Protein AF-A0A842TDF3-F1 (afdb_monomer)

Nearest PDB structures (foldseek):
  5xtc-assembly1_m  TM=2.158E-01  e=1.673E+00  Homo sapiens

Solvent-accessible surface area (backbone atoms only — not comparable to full-atom values): 13557 Å² total; per-residue (Å²): 115,44,59,25,63,80,80,68,46,82,37,64,76,88,54,74,46,38,90,85,78,67,39,59,52,24,87,35,59,67,70,53,28,52,50,52,52,41,48,62,52,30,73,74,44,79,81,44,63,69,54,48,50,55,41,50,54,53,47,38,63,57,46,48,64,54,50,54,53,54,32,59,77,67,74,56,85,74,54,72,67,58,47,54,52,50,44,49,50,51,41,51,60,56,52,44,44,56,72,71,40,94,52,92,58,73,94,82,85,52,64,67,63,53,48,54,57,49,50,50,49,63,67,50,65,57,53,69,75,65,67,61,70,56,70,61,79,81,39,97,55,100,67,53,73,67,62,59,45,54,75,72,68,59,77,77,93,73,87,79,89,76,80,91,75,91,86,83,88,70,86,63,60,61,56,51,55,54,51,50,54,51,50,54,50,47,54,49,36,36,74,75,67,28,70,70,53,28,52,53,51,49,49,52,51,51,48,66,38,57,77,76,50,93,65,67,82,76,76,79,117

pLDDT: mean 77.36, std 21.03, range [28.62, 97.56]

Foldseek 3Di:
DAQFLPPRDDDDPPDQARPPPRQRVRRDHDLQSQLQVLLVVCLVPVPPPVSVVSNLVSQLVVLLVLLVVVCVVVVHDDDPVVSSVLSNVLSVVVVVCCVPPPDRDDDDDTPSVVSNVSSVCSVVVVVVVVPPPPVCVVDVDPADPVNVVVVVPPDDPDDDDDDDDDDDDDPPVVVVVVVVVLVVVLVVCCVPVNDVVSVVSVVVVCVVCVVPDPDPVPPPD

Secondary structure (DSSP, 8-state):
-EE-TTT--EE-TT-SS-TTT--TTTTS-HHHHHHHHHHHHHHH-TT-HHHHHHHHHHHHHHHHHHHHHHHHHHT----HHHHHHHHHHHHHHHHHHHHH-SS-----S-HHHHHHHHHHHHHHHTHHHH----HHHHS-----HHHHHHTTT-----------------TTHHHHHHHHHHHHHHHHHHHHT-HHHHHHHHHHHHHHHHTT-TTGGGS--

Mean predicted aligned error: 17.59 Å

Sequence (221 aa):
MIICTNCGNSVSIDLKVCPTCNEKYFDKPGIERELFNLQDVFVKDRRNKEIFEKFYLKLNEYCRPITVKLLKSRKSYISYEEFDDRIHDITVNFMDKYFNAKKFFKVKGSFYGYLSLFIRGELWIVSKHDDHESLNTLIHTDIELGDMLSKVGYSTIGNLEYDVEEEIIDKGYHENEVLESISEALITVKKKAGFRDYFITLAAVSELFSTKDRKIIYRFN

Radius of gyration: 25.83 Å; Cα contacts (8 Å, |Δi|>4): 128; chains: 1; bounding box: 52×43×80 Å

Structure (mmCIF, N/CA/C/O backbone):
data_AF-A0A842TDF3-F1
#
_entry.id   AF-A0A842TDF3-F1
#
loop_
_atom_site.group_PDB
_atom_site.id
_atom_site.type_symbol
_atom_site.label_atom_id
_atom_site.label_alt_id
_atom_site.label_comp_id
_atom_site.label_asym_id
_atom_site.label_entity_id
_atom_site.label_seq_id
_atom_site.pdbx_PDB_ins_code
_atom_site.Cartn_x
_atom_site.Cartn_y
_atom_site.Cartn_z
_atom_site.occupancy
_atom_site.B_iso_or_equiv
_atom_site.auth_seq_id
_atom_site.auth_comp_id
_atom_site.auth_asym_id
_atom_site.auth_atom_id
_atom_site.pdbx_PDB_model_num
ATOM 1 N N . MET A 1 1 ? 8.703 -9.071 27.444 1.00 88.19 1 MET A N 1
ATOM 2 C CA . MET A 1 1 ? 8.187 -7.683 27.447 1.00 88.19 1 MET A CA 1
ATOM 3 C C . MET A 1 1 ? 8.568 -7.019 26.135 1.00 88.19 1 MET A C 1
ATOM 5 O O . MET A 1 1 ? 9.627 -7.343 25.613 1.00 88.19 1 MET A O 1
ATOM 9 N N . ILE A 1 2 ? 7.721 -6.137 25.608 1.00 93.06 2 ILE A N 1
ATOM 10 C CA . ILE A 1 2 ? 7.963 -5.345 24.389 1.00 93.06 2 ILE A CA 1
ATOM 11 C C . ILE A 1 2 ? 7.899 -3.863 24.769 1.00 93.06 2 ILE A C 1
ATOM 13 O O . ILE A 1 2 ? 7.148 -3.494 25.668 1.00 93.06 2 I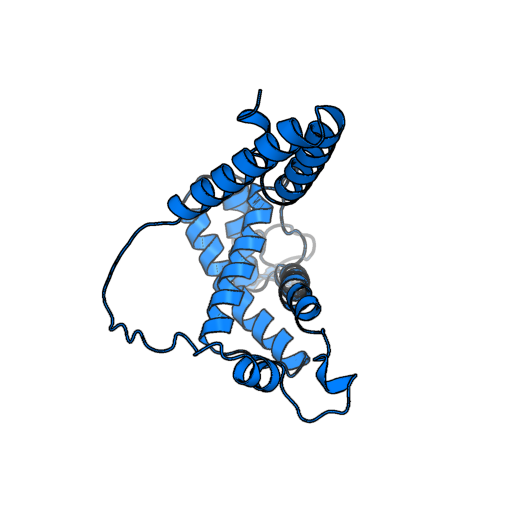LE A O 1
ATOM 17 N N . ILE A 1 3 ? 8.688 -3.014 24.115 1.00 95.06 3 ILE A N 1
ATOM 18 C CA . ILE A 1 3 ? 8.628 -1.561 24.307 1.00 95.06 3 ILE A CA 1
ATOM 19 C C . ILE A 1 3 ? 7.557 -0.994 23.375 1.00 95.06 3 ILE A C 1
ATOM 21 O O . ILE A 1 3 ? 7.599 -1.230 22.169 1.00 95.06 3 ILE A O 1
ATOM 25 N N . CYS A 1 4 ? 6.602 -0.243 23.924 1.00 95.06 4 CYS A N 1
ATOM 26 C CA . CYS A 1 4 ? 5.611 0.480 23.139 1.00 95.06 4 CYS A CA 1
ATOM 27 C C . CYS A 1 4 ? 6.311 1.495 22.234 1.00 95.06 4 CYS A C 1
ATOM 29 O O . CYS A 1 4 ? 6.920 2.449 22.717 1.00 95.06 4 CYS A O 1
ATOM 31 N N . THR A 1 5 ? 6.169 1.347 20.921 1.00 93.44 5 THR A N 1
ATOM 32 C CA . THR A 1 5 ? 6.780 2.267 19.954 1.00 93.44 5 THR A CA 1
ATOM 33 C C . THR A 1 5 ? 6.150 3.658 19.973 1.00 93.44 5 THR A C 1
ATOM 35 O O . THR A 1 5 ? 6.666 4.568 19.327 1.00 93.44 5 THR A O 1
ATOM 38 N N . ASN A 1 6 ? 5.000 3.827 20.638 1.00 93.81 6 ASN A N 1
ATOM 39 C CA . ASN A 1 6 ? 4.287 5.101 20.728 1.00 93.81 6 ASN A CA 1
ATOM 40 C C . ASN A 1 6 ? 4.693 5.899 21.973 1.00 93.81 6 ASN A C 1
ATOM 42 O O . ASN A 1 6 ? 5.044 7.065 21.858 1.00 93.81 6 ASN A O 1
ATOM 46 N N . CYS A 1 7 ? 4.678 5.272 23.155 1.00 95.12 7 CYS A N 1
ATOM 47 C CA . CYS A 1 7 ? 4.938 5.958 24.426 1.00 95.12 7 CYS A CA 1
ATOM 48 C C . CYS A 1 7 ? 6.232 5.529 25.141 1.00 95.12 7 CYS A C 1
ATOM 50 O O . CYS A 1 7 ? 6.512 6.037 26.219 1.00 95.12 7 CYS A O 1
ATOM 52 N N . GLY A 1 8 ? 6.994 4.570 24.605 1.00 94.12 8 GLY A N 1
ATOM 53 C CA . GLY A 1 8 ? 8.280 4.125 25.162 1.00 94.12 8 GLY A CA 1
ATOM 54 C C . GLY A 1 8 ? 8.202 3.227 26.404 1.00 94.12 8 GLY A C 1
ATOM 55 O O . GLY A 1 8 ? 9.231 2.741 26.866 1.00 94.12 8 GLY A O 1
ATOM 56 N N . ASN A 1 9 ? 7.007 2.959 26.937 1.00 95.81 9 ASN A N 1
ATOM 57 C CA . ASN A 1 9 ? 6.846 2.127 28.134 1.00 95.81 9 ASN A CA 1
ATOM 58 C C . ASN A 1 9 ? 6.934 0.631 27.818 1.00 95.81 9 ASN A C 1
ATOM 60 O O . ASN A 1 9 ? 6.558 0.187 26.731 1.00 95.81 9 ASN A O 1
ATOM 64 N N . SER A 1 10 ? 7.385 -0.161 28.792 1.00 95.31 10 SER A N 1
ATOM 65 C CA . SER A 1 10 ? 7.373 -1.620 28.706 1.00 95.31 10 SER A CA 1
ATOM 66 C C . SER A 1 10 ? 5.948 -2.168 28.833 1.00 95.31 10 SER A C 1
ATOM 68 O O . SER A 1 10 ? 5.163 -1.762 29.688 1.00 95.31 10 SER A O 1
ATOM 70 N N . VAL A 1 11 ? 5.606 -3.106 27.955 1.00 93.94 11 VAL A N 1
ATOM 71 C CA . VAL A 1 11 ? 4.283 -3.728 27.857 1.00 93.94 11 VAL A CA 1
ATOM 72 C C . VAL A 1 11 ? 4.443 -5.252 27.858 1.00 93.94 11 VAL A C 1
ATOM 74 O O . VAL A 1 11 ? 5.408 -5.800 27.306 1.00 93.94 11 VAL A O 1
ATOM 77 N N . SER A 1 12 ? 3.511 -5.959 28.506 1.00 92.88 12 SER A N 1
ATOM 78 C CA . SER A 1 12 ? 3.456 -7.426 28.442 1.00 92.88 12 SER A CA 1
ATOM 79 C C . SER A 1 12 ? 3.128 -7.896 27.020 1.00 92.88 12 SER A C 1
ATOM 81 O O . SER A 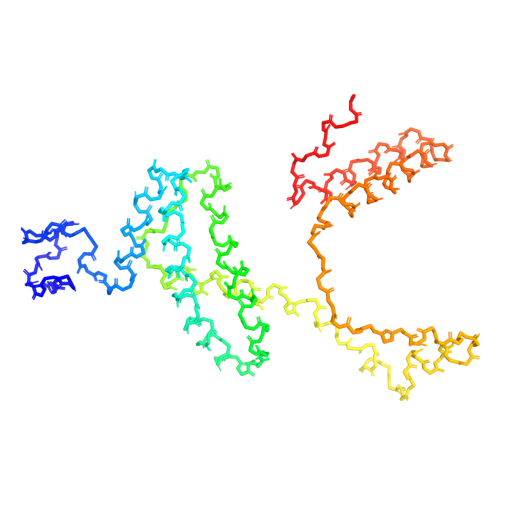1 12 ? 2.344 -7.258 26.323 1.00 92.88 12 SER A O 1
ATOM 83 N N . ILE A 1 13 ? 3.717 -9.019 26.595 1.00 88.38 13 ILE A N 1
ATOM 84 C CA . ILE A 1 13 ? 3.563 -9.565 25.233 1.00 88.38 13 ILE A CA 1
ATOM 85 C C . ILE A 1 13 ? 2.111 -9.991 24.959 1.00 88.38 13 ILE A C 1
ATOM 87 O O . ILE A 1 13 ? 1.653 -9.904 23.825 1.00 88.38 13 ILE A O 1
ATOM 91 N N . ASP A 1 14 ? 1.367 -10.384 25.995 1.00 91.69 14 ASP A N 1
ATOM 92 C CA . ASP A 1 14 ? 0.003 -10.911 25.852 1.00 91.69 14 ASP A CA 1
ATOM 93 C C . ASP A 1 14 ? -1.068 -9.821 25.664 1.00 91.69 14 ASP A C 1
ATOM 95 O O . ASP A 1 14 ? -2.244 -10.116 25.431 1.00 91.69 14 ASP A O 1
ATOM 99 N N . LEU A 1 15 ? -0.689 -8.543 25.774 1.00 89.81 15 LEU A N 1
ATOM 100 C CA . LEU A 1 15 ? -1.624 -7.430 25.655 1.00 89.81 15 LEU A CA 1
ATOM 101 C C . LEU A 1 15 ? -1.858 -7.061 24.189 1.00 89.81 15 LEU A C 1
ATOM 103 O O . LEU A 1 15 ? -0.930 -6.855 23.415 1.00 89.81 15 LEU A O 1
ATOM 107 N N . LYS A 1 16 ? -3.135 -6.910 23.820 1.00 91.81 16 LYS A N 1
ATOM 108 C CA . LYS A 1 16 ? -3.554 -6.478 22.473 1.00 91.81 16 LYS A CA 1
ATOM 109 C C . LYS A 1 16 ? -3.487 -4.964 22.263 1.00 91.81 16 LYS A C 1
ATOM 111 O O . LYS A 1 16 ? -3.628 -4.508 21.135 1.00 91.81 16 LYS A O 1
ATOM 116 N N . VAL A 1 17 ? -3.372 -4.199 23.346 1.00 94.50 17 VAL A N 1
ATOM 117 C CA . VAL A 1 17 ? -3.388 -2.733 23.365 1.00 94.50 17 VAL A CA 1
ATOM 118 C C . VAL A 1 17 ? -2.445 -2.265 24.472 1.00 94.50 17 VAL A C 1
ATOM 120 O O . VAL A 1 17 ? -2.373 -2.896 25.529 1.00 94.50 17 VAL A O 1
ATOM 123 N N . CYS A 1 18 ? -1.718 -1.173 24.245 1.00 94.56 18 CYS A N 1
ATOM 124 C CA . CYS A 1 18 ? -0.842 -0.592 25.256 1.00 94.56 18 CYS A CA 1
ATOM 125 C C . CYS A 1 18 ? -1.670 -0.060 26.441 1.00 94.56 18 CYS A C 1
ATOM 127 O O . CYS A 1 18 ? -2.523 0.801 26.231 1.00 94.56 18 CYS A O 1
ATOM 129 N N . PRO A 1 19 ? -1.398 -0.478 27.690 1.00 95.81 19 PRO A N 1
ATOM 130 C CA . PRO A 1 19 ? -2.179 -0.047 28.849 1.00 95.81 19 PRO A CA 1
ATOM 131 C C . PRO A 1 19 ? -1.960 1.429 29.205 1.00 95.81 19 PRO A C 1
ATOM 133 O O . PRO A 1 19 ? -2.782 2.013 29.899 1.00 95.81 19 PRO A O 1
ATOM 136 N N . THR A 1 20 ? -0.864 2.043 28.743 1.00 95.62 20 THR A N 1
ATOM 137 C CA . THR A 1 20 ? -0.542 3.438 29.075 1.00 95.62 20 THR A CA 1
ATOM 138 C C . THR A 1 20 ? -1.133 4.442 28.092 1.00 95.62 20 THR A C 1
ATOM 140 O O . THR A 1 20 ? -1.677 5.453 28.515 1.00 95.62 20 THR A O 1
ATOM 143 N N . CYS A 1 21 ? -1.011 4.194 26.784 1.00 95.12 21 CYS A N 1
ATOM 144 C CA . CYS A 1 21 ? -1.458 5.137 25.748 1.00 95.12 21 CYS A CA 1
ATOM 145 C C . CYS A 1 21 ? -2.638 4.631 24.910 1.00 95.12 21 CYS A C 1
ATOM 147 O O . CYS A 1 21 ? -3.062 5.314 23.984 1.00 95.12 21 CYS A O 1
ATOM 149 N N . ASN A 1 22 ? -3.154 3.436 25.209 1.00 94.88 22 ASN A N 1
ATOM 150 C CA . ASN A 1 22 ? -4.264 2.799 24.501 1.00 94.88 22 ASN A CA 1
ATOM 151 C C . ASN A 1 22 ? -4.024 2.560 22.991 1.00 94.88 22 ASN A C 1
ATOM 153 O O . ASN A 1 22 ? -4.964 2.339 22.232 1.00 94.88 22 ASN A O 1
ATOM 157 N N . GLU A 1 23 ? -2.764 2.588 22.545 1.00 94.81 23 GLU A N 1
ATOM 158 C CA . GLU A 1 23 ? -2.383 2.295 21.162 1.00 94.81 23 GLU A CA 1
ATOM 159 C C . GLU A 1 23 ? -2.464 0.787 20.889 1.00 94.81 23 GLU A C 1
ATOM 161 O O . GLU A 1 23 ? -1.905 -0.027 21.631 1.00 94.81 23 GLU A O 1
ATOM 166 N N . LYS A 1 24 ? -3.154 0.414 19.812 1.00 95.12 24 LYS A N 1
ATOM 167 C CA . LYS A 1 24 ? -3.421 -0.975 19.429 1.00 95.12 24 LYS A CA 1
ATOM 168 C C . LYS A 1 24 ? -2.237 -1.617 18.714 1.00 95.12 24 LYS A C 1
ATOM 170 O O . LYS A 1 24 ? -1.964 -2.790 18.934 1.00 95.12 24 LYS A O 1
ATOM 175 N N . TYR A 1 25 ? -1.526 -0.860 17.884 1.00 95.69 25 TYR A N 1
ATOM 176 C CA . TYR A 1 25 ? -0.389 -1.352 17.099 1.00 95.69 25 TYR A CA 1
ATOM 177 C C . TYR A 1 25 ? 0.940 -0.917 17.726 1.00 95.69 25 TYR A C 1
ATOM 179 O O . TYR A 1 25 ? 1.865 -0.472 17.046 1.00 95.69 25 TYR A O 1
ATOM 187 N N . PHE A 1 26 ? 1.021 -1.005 19.057 1.00 94.88 26 PHE A N 1
ATOM 188 C CA . PHE A 1 26 ? 2.158 -0.522 19.843 1.00 94.88 26 PHE A CA 1
ATOM 189 C C . PHE A 1 26 ? 3.446 -1.328 19.634 1.00 94.88 26 PHE A C 1
ATOM 191 O O . PHE A 1 26 ? 4.520 -0.852 19.992 1.00 94.88 26 PHE A O 1
ATOM 198 N N . ASP A 1 27 ? 3.337 -2.545 19.102 1.00 92.50 27 ASP A N 1
ATOM 199 C CA . ASP A 1 27 ? 4.449 -3.429 18.750 1.00 92.50 27 ASP A CA 1
ATOM 200 C C . ASP A 1 27 ? 5.030 -3.118 17.360 1.00 92.50 27 ASP A C 1
ATOM 202 O O . ASP A 1 27 ? 6.088 -3.635 17.001 1.00 92.50 27 ASP A O 1
ATOM 206 N N . LYS A 1 28 ? 4.344 -2.293 16.556 1.00 92.12 28 LYS A N 1
ATOM 207 C CA . LYS A 1 28 ? 4.735 -1.974 15.178 1.00 92.12 28 LYS A CA 1
ATOM 208 C C . LYS A 1 28 ? 5.647 -0.750 15.112 1.00 92.12 28 LYS A C 1
ATOM 210 O O . LYS A 1 28 ? 5.472 0.184 15.898 1.00 92.12 28 LYS A O 1
ATOM 215 N N . PRO A 1 29 ? 6.594 -0.700 14.158 1.00 92.00 29 PRO A N 1
ATOM 216 C CA . PRO A 1 29 ? 7.390 0.500 13.912 1.00 92.00 29 PRO A CA 1
ATOM 217 C C . PRO A 1 29 ? 6.495 1.666 13.465 1.00 92.00 29 PRO A C 1
ATOM 219 O O . PRO A 1 29 ? 5.423 1.442 12.905 1.00 92.00 29 PRO A O 1
ATOM 222 N N . GLY A 1 30 ? 6.940 2.907 13.695 1.00 91.56 30 GLY A N 1
ATOM 223 C CA . GLY A 1 30 ? 6.104 4.115 13.588 1.00 91.56 30 GLY A CA 1
ATOM 224 C C . GLY A 1 30 ? 5.251 4.206 12.318 1.00 91.56 30 GLY A C 1
ATOM 225 O O . GLY A 1 30 ? 4.030 4.293 12.406 1.00 91.56 30 GLY A O 1
ATOM 226 N N . ILE A 1 31 ? 5.868 4.082 11.140 1.00 93.06 31 ILE A N 1
ATOM 227 C CA . ILE A 1 31 ? 5.143 4.181 9.865 1.00 93.06 31 ILE A CA 1
ATOM 228 C C . ILE A 1 31 ? 4.152 3.024 9.640 1.00 93.06 31 ILE A C 1
ATOM 230 O O . ILE A 1 31 ? 3.057 3.253 9.136 1.00 93.06 31 ILE A O 1
ATOM 234 N N . GLU A 1 32 ? 4.474 1.793 10.067 1.00 94.25 32 GLU A N 1
ATOM 235 C CA . GLU A 1 32 ? 3.518 0.679 9.986 1.00 94.25 32 GLU A CA 1
ATOM 236 C C . GLU A 1 32 ? 2.349 0.890 10.942 1.00 94.25 32 GLU A C 1
ATOM 238 O O . GLU A 1 32 ? 1.207 0.640 10.568 1.00 94.25 32 GLU A O 1
ATOM 243 N N . ARG A 1 33 ? 2.616 1.367 12.162 1.00 94.94 33 ARG A N 1
ATOM 244 C CA . ARG A 1 33 ? 1.574 1.712 13.134 1.00 94.94 33 ARG A CA 1
ATOM 245 C C . ARG A 1 33 ? 0.601 2.730 12.540 1.00 94.94 33 ARG A C 1
ATOM 247 O O . ARG A 1 33 ? -0.607 2.521 12.604 1.00 94.94 33 ARG A O 1
ATOM 254 N N . GLU A 1 34 ? 1.116 3.791 11.922 1.00 96.38 34 GLU A N 1
ATOM 255 C CA . GLU A 1 34 ? 0.300 4.806 11.243 1.00 96.38 34 GLU A CA 1
ATOM 256 C C . GLU A 1 34 ? -0.544 4.201 10.112 1.00 96.38 34 GLU A C 1
ATOM 258 O O . GLU A 1 34 ? -1.749 4.450 10.051 1.00 96.38 34 GLU A O 1
ATOM 263 N N . LEU A 1 35 ? 0.040 3.334 9.277 1.00 97.44 35 LEU A N 1
ATOM 264 C CA . LEU A 1 35 ? -0.688 2.621 8.221 1.00 97.44 35 LEU A CA 1
ATOM 265 C C . LEU A 1 35 ? -1.786 1.702 8.772 1.00 97.44 35 LEU A C 1
ATOM 267 O O . LEU A 1 35 ? -2.891 1.674 8.231 1.00 97.44 35 LEU A O 1
ATOM 271 N N . PHE A 1 36 ? -1.523 0.964 9.852 1.00 97.44 36 PHE A N 1
ATOM 272 C CA . PHE A 1 36 ? -2.524 0.110 10.493 1.00 97.44 36 PHE A CA 1
ATOM 273 C C . PHE A 1 36 ? -3.675 0.918 11.097 1.00 97.44 36 PHE A C 1
ATOM 275 O O . PHE A 1 36 ? -4.835 0.516 10.961 1.00 97.44 36 PHE A O 1
ATOM 282 N N . ASN A 1 37 ? -3.370 2.059 11.717 1.00 96.44 37 ASN A N 1
ATOM 283 C CA . ASN A 1 37 ? -4.373 2.980 12.242 1.00 96.44 37 ASN A CA 1
ATOM 284 C C . ASN A 1 37 ? -5.235 3.564 11.113 1.00 96.44 37 ASN A C 1
ATOM 286 O O . ASN A 1 37 ? -6.462 3.488 11.186 1.00 96.44 37 ASN A O 1
ATOM 290 N N . LEU A 1 38 ? -4.621 4.054 10.031 1.00 97.12 38 LEU A N 1
ATOM 291 C CA . LEU A 1 38 ? -5.339 4.578 8.863 1.00 97.12 38 LEU A CA 1
ATOM 292 C C . LEU A 1 38 ? -6.204 3.506 8.194 1.00 97.12 38 LEU A C 1
ATOM 294 O O . LEU A 1 38 ? -7.371 3.758 7.908 1.00 97.12 38 LEU A O 1
ATOM 298 N N . GLN A 1 39 ? -5.685 2.289 8.032 1.00 96.50 39 GLN A N 1
ATOM 299 C CA . GLN A 1 39 ? -6.443 1.152 7.514 1.00 96.50 39 GLN A CA 1
ATOM 300 C C . GLN A 1 39 ? -7.676 0.842 8.378 1.00 96.50 39 GLN A C 1
ATOM 302 O O . GLN A 1 39 ? -8.748 0.566 7.841 1.00 96.50 39 GLN A O 1
ATOM 307 N N . ASP A 1 40 ? -7.550 0.866 9.709 1.00 95.75 40 ASP A N 1
ATOM 308 C CA . ASP A 1 40 ? -8.672 0.595 10.618 1.00 95.75 40 ASP A CA 1
ATOM 309 C C . ASP A 1 40 ? -9.788 1.636 10.500 1.00 95.75 40 ASP A C 1
ATOM 311 O O . ASP A 1 40 ? -10.961 1.283 10.640 1.00 95.75 40 ASP A O 1
ATOM 315 N N . VAL A 1 41 ? -9.437 2.897 10.242 1.00 95.69 41 VAL A N 1
ATOM 316 C CA . VAL A 1 41 ? -10.406 3.971 9.993 1.00 95.69 41 VAL A CA 1
ATOM 317 C C . VAL A 1 41 ? -11.004 3.827 8.593 1.00 95.69 41 VAL A C 1
ATOM 319 O O . VAL A 1 41 ? -12.224 3.813 8.443 1.00 95.69 41 VAL A O 1
ATOM 322 N N . PHE A 1 42 ? -10.164 3.623 7.581 1.00 94.62 42 PHE A N 1
ATOM 323 C CA . PHE A 1 42 ? -10.573 3.515 6.182 1.00 94.62 42 PHE A CA 1
ATOM 324 C C . PHE A 1 42 ? -11.498 2.319 5.915 1.00 94.62 42 PHE A C 1
ATOM 326 O O . PHE A 1 42 ? -12.484 2.427 5.193 1.00 94.62 42 PHE A O 1
ATOM 333 N N . VAL A 1 43 ? -11.231 1.162 6.529 1.00 92.81 43 VAL A N 1
ATOM 334 C CA . VAL A 1 43 ? -12.074 -0.034 6.362 1.00 92.81 43 VAL A CA 1
ATOM 335 C C . VAL A 1 43 ? -13.468 0.160 6.971 1.00 92.81 43 VAL A C 1
ATOM 337 O O . VAL A 1 43 ? -14.412 -0.475 6.500 1.00 92.81 43 VAL A O 1
ATOM 340 N N . LYS A 1 44 ? -13.616 1.028 7.983 1.00 92.25 44 LYS A N 1
ATOM 341 C CA . LYS A 1 44 ? -14.922 1.374 8.569 1.00 92.25 44 LYS A CA 1
ATOM 342 C C . LYS A 1 44 ? -15.707 2.337 7.683 1.00 92.25 44 LYS A C 1
ATOM 344 O O . LYS A 1 44 ? -16.911 2.156 7.537 1.00 92.25 44 LYS A O 1
ATOM 349 N N . ASP A 1 45 ? -15.031 3.320 7.094 1.00 90.50 45 ASP A N 1
ATOM 350 C CA . ASP A 1 45 ? -15.638 4.300 6.195 1.00 90.50 45 ASP A CA 1
ATOM 351 C C . ASP A 1 45 ? -14.762 4.549 4.961 1.00 90.50 45 ASP A C 1
ATOM 353 O O . ASP A 1 45 ? -13.883 5.412 4.934 1.00 90.50 45 ASP A O 1
ATOM 357 N N . ARG A 1 46 ? -15.043 3.783 3.903 1.00 87.06 46 ARG A N 1
ATOM 358 C CA . ARG A 1 46 ? -14.312 3.844 2.629 1.00 87.06 46 ARG A CA 1
ATOM 359 C C . ARG A 1 46 ? -14.666 5.064 1.778 1.00 87.06 46 ARG A C 1
ATOM 361 O O . ARG A 1 46 ? -14.021 5.283 0.757 1.00 87.06 46 ARG A O 1
ATOM 368 N N . ARG A 1 47 ? -15.719 5.809 2.133 1.00 88.31 47 ARG A N 1
ATOM 369 C CA . ARG A 1 47 ? -16.175 6.990 1.378 1.00 88.31 47 ARG A CA 1
ATOM 370 C C . ARG A 1 47 ? -15.569 8.283 1.911 1.00 88.31 47 ARG A C 1
ATOM 372 O O . ARG A 1 47 ? -15.699 9.322 1.268 1.00 88.31 47 ARG A O 1
ATOM 379 N N . ASN A 1 48 ? -14.895 8.226 3.057 1.00 92.31 48 ASN A N 1
ATOM 380 C CA . ASN A 1 48 ? -14.219 9.377 3.623 1.00 92.31 48 ASN A CA 1
ATOM 381 C C . ASN A 1 48 ? -12.980 9.749 2.787 1.00 92.31 48 ASN A C 1
ATOM 383 O O . ASN A 1 48 ? -11.938 9.093 2.865 1.00 92.31 48 ASN A O 1
ATOM 387 N N . LYS A 1 49 ? -13.106 10.827 2.003 1.00 93.88 49 LYS A N 1
ATOM 388 C CA . LYS A 1 49 ? -12.054 11.340 1.113 1.00 93.88 49 LYS A CA 1
ATOM 389 C C . LYS A 1 49 ? -10.771 11.704 1.865 1.00 93.88 49 LYS A C 1
ATOM 391 O O . LYS A 1 49 ? -9.689 11.381 1.392 1.00 93.88 49 LYS A O 1
ATOM 396 N N . GLU A 1 50 ? -10.887 12.324 3.036 1.00 96.06 50 GLU A N 1
ATOM 397 C CA . GLU A 1 50 ? -9.727 12.762 3.820 1.00 96.06 50 GLU A CA 1
ATOM 398 C C . GLU A 1 50 ? -8.920 11.565 4.341 1.00 96.06 50 GLU A C 1
ATOM 400 O O . GLU A 1 50 ? -7.691 11.552 4.288 1.00 96.06 50 GLU A O 1
ATOM 405 N N . ILE A 1 51 ? -9.608 10.523 4.815 1.00 95.56 51 ILE A N 1
ATOM 406 C CA . ILE A 1 51 ? -8.953 9.293 5.272 1.00 95.56 51 ILE A CA 1
ATOM 407 C C . ILE A 1 51 ? -8.336 8.536 4.100 1.00 95.56 51 ILE A C 1
ATOM 409 O O . ILE A 1 51 ? -7.222 8.029 4.233 1.00 95.56 51 ILE A O 1
ATOM 413 N N . PHE A 1 52 ? -9.029 8.480 2.961 1.00 94.75 52 PHE A N 1
ATOM 414 C CA . PHE A 1 52 ? -8.485 7.902 1.736 1.00 94.75 52 PHE A CA 1
ATOM 415 C C . PHE A 1 52 ? -7.183 8.597 1.326 1.00 94.75 52 PHE A C 1
ATOM 417 O O . PHE A 1 52 ? -6.179 7.922 1.122 1.00 94.75 52 PHE A O 1
ATOM 424 N N . GLU A 1 53 ? -7.178 9.929 1.266 1.00 96.69 53 GLU A N 1
ATOM 425 C CA . GLU A 1 53 ? -6.015 10.720 0.863 1.00 96.69 53 GLU A CA 1
ATOM 426 C C . GLU A 1 53 ? -4.840 10.529 1.827 1.00 96.69 53 GLU A C 1
ATOM 428 O O . GLU A 1 53 ? -3.732 10.205 1.397 1.00 96.69 53 GLU A O 1
ATOM 433 N N . LYS A 1 54 ? -5.087 10.607 3.143 1.00 97.56 54 LYS A N 1
ATOM 434 C CA . LYS A 1 54 ? -4.057 10.336 4.161 1.00 97.56 54 LYS A CA 1
ATOM 435 C C . LYS A 1 54 ? -3.493 8.924 4.039 1.00 97.56 54 LYS A C 1
ATOM 437 O O . LYS A 1 54 ? -2.283 8.735 4.151 1.00 97.56 54 LYS A O 1
ATOM 442 N N . PHE A 1 55 ? -4.350 7.930 3.816 1.00 97.19 55 PHE A N 1
ATOM 443 C CA . PHE A 1 55 ? -3.914 6.544 3.688 1.00 97.19 55 PHE A CA 1
ATOM 444 C C . PHE A 1 55 ? -3.121 6.310 2.402 1.00 97.19 55 PHE A C 1
ATOM 446 O O . PHE A 1 55 ? -2.059 5.693 2.453 1.00 97.19 55 PHE A O 1
ATOM 453 N N . TYR A 1 56 ? -3.585 6.863 1.282 1.00 97.38 56 TYR A N 1
ATOM 454 C CA . TYR A 1 56 ? -2.908 6.811 -0.009 1.00 97.38 56 TYR A CA 1
ATOM 455 C C . TYR A 1 56 ? -1.511 7.437 0.056 1.00 97.38 56 TYR A C 1
ATOM 457 O O . TYR A 1 56 ? -0.534 6.776 -0.289 1.00 97.38 56 TYR A O 1
ATOM 465 N N . LEU A 1 57 ? -1.398 8.674 0.553 1.00 97.31 57 LEU A N 1
ATOM 466 C CA . LEU A 1 57 ? -0.116 9.377 0.657 1.00 97.31 57 LEU A CA 1
ATOM 467 C C . LEU A 1 57 ? 0.870 8.600 1.530 1.00 97.31 57 LEU A C 1
ATOM 469 O O . LEU A 1 57 ? 2.033 8.434 1.166 1.00 97.31 57 LEU A O 1
ATOM 473 N N . LYS A 1 58 ? 0.388 8.056 2.653 1.00 97.25 58 LYS A N 1
ATOM 474 C CA . LYS A 1 58 ? 1.225 7.277 3.563 1.00 97.25 58 LYS A CA 1
ATOM 475 C C . LYS A 1 58 ? 1.683 5.952 2.963 1.00 97.25 58 LYS A C 1
ATOM 477 O O . LYS A 1 58 ? 2.817 5.534 3.185 1.00 97.25 58 LYS A O 1
ATOM 482 N N . LEU A 1 59 ? 0.815 5.288 2.202 1.00 97.31 59 LEU A N 1
ATOM 483 C CA . LEU A 1 59 ? 1.177 4.086 1.454 1.00 97.31 59 LEU A CA 1
ATOM 484 C C . LEU A 1 59 ? 2.208 4.400 0.373 1.00 97.31 59 LEU A C 1
ATOM 486 O O . LEU A 1 59 ? 3.203 3.688 0.285 1.00 97.31 59 LEU A O 1
ATOM 490 N N . ASN A 1 60 ? 2.009 5.473 -0.394 1.00 96.81 60 ASN A N 1
ATOM 491 C CA . ASN A 1 60 ? 2.931 5.909 -1.441 1.00 96.81 60 ASN A CA 1
ATOM 492 C C . ASN A 1 60 ? 4.335 6.186 -0.870 1.00 96.81 60 ASN A C 1
ATOM 494 O O . ASN A 1 60 ? 5.320 5.602 -1.332 1.00 96.81 60 ASN A O 1
ATOM 498 N N . GLU A 1 61 ? 4.408 6.967 0.217 1.00 96.00 61 GLU A N 1
ATOM 499 C CA . GLU A 1 61 ? 5.640 7.234 0.974 1.00 96.00 61 GLU A CA 1
ATOM 500 C C . GLU A 1 61 ? 6.334 5.928 1.389 1.00 96.00 61 GLU A C 1
ATOM 502 O O . GLU A 1 61 ? 7.550 5.784 1.251 1.00 96.00 61 GLU A O 1
ATOM 507 N N . TYR A 1 62 ? 5.558 4.947 1.857 1.00 96.19 62 TYR A N 1
ATOM 508 C CA . TYR A 1 62 ? 6.086 3.674 2.333 1.00 96.19 62 TYR A CA 1
ATOM 509 C C . TYR A 1 62 ? 6.517 2.724 1.203 1.00 96.19 62 TYR A C 1
ATOM 511 O O . TYR A 1 62 ? 7.489 1.979 1.356 1.00 96.19 62 TYR A O 1
ATOM 519 N N . CYS A 1 63 ? 5.852 2.770 0.047 1.00 96.56 63 CYS A N 1
ATOM 520 C CA . CYS A 1 63 ? 6.187 1.979 -1.138 1.00 96.56 63 CYS A CA 1
ATOM 521 C C . CYS A 1 63 ? 7.533 2.387 -1.754 1.00 96.56 63 CYS A C 1
ATOM 523 O O . CYS A 1 63 ? 8.272 1.513 -2.220 1.00 96.56 63 CYS A O 1
ATOM 525 N N . ARG A 1 64 ? 7.892 3.679 -1.726 1.00 95.38 64 ARG A N 1
ATOM 526 C CA . ARG A 1 64 ? 9.145 4.206 -2.305 1.00 95.38 64 ARG A CA 1
ATOM 527 C C . ARG A 1 64 ? 10.408 3.464 -1.833 1.00 95.38 64 ARG A C 1
ATOM 529 O O . ARG A 1 64 ? 11.077 2.848 -2.668 1.00 95.38 64 ARG A O 1
ATOM 536 N N . PRO A 1 65 ? 10.757 3.435 -0.530 1.00 94.56 65 PRO A N 1
ATOM 537 C CA . PRO A 1 65 ? 11.976 2.770 -0.068 1.00 94.56 65 PRO A CA 1
ATOM 538 C C . PRO A 1 65 ? 11.949 1.248 -0.280 1.00 94.56 65 PRO A C 1
ATOM 540 O O . PRO A 1 65 ? 13.002 0.639 -0.488 1.00 94.56 65 PRO A O 1
ATOM 543 N N . ILE A 1 66 ? 10.766 0.619 -0.262 1.00 95.19 66 ILE A N 1
ATOM 544 C CA . ILE A 1 66 ? 10.617 -0.819 -0.535 1.00 95.19 66 ILE A CA 1
ATOM 545 C C . ILE A 1 66 ? 10.971 -1.111 -1.997 1.00 95.19 66 ILE A C 1
ATOM 547 O O . ILE A 1 66 ? 11.771 -2.007 -2.269 1.00 95.19 66 ILE A O 1
ATOM 551 N N . THR A 1 67 ? 10.437 -0.318 -2.921 1.00 93.62 67 THR A N 1
ATOM 552 C CA . THR A 1 67 ? 10.687 -0.440 -4.363 1.00 93.62 67 THR A CA 1
ATOM 553 C C . THR A 1 67 ? 12.155 -0.200 -4.690 1.00 93.62 67 THR A C 1
ATOM 555 O O . THR A 1 67 ? 12.769 -1.034 -5.351 1.00 93.62 67 THR A O 1
ATOM 558 N N . VAL A 1 68 ? 12.776 0.847 -4.128 1.00 92.75 68 VAL A N 1
ATOM 559 C CA . VAL A 1 68 ? 14.224 1.095 -4.278 1.00 92.75 68 VAL A CA 1
ATOM 560 C C . VAL A 1 68 ? 15.043 -0.109 -3.810 1.00 92.75 68 VAL A C 1
ATOM 562 O O . VAL A 1 68 ? 15.975 -0.536 -4.493 1.00 92.75 68 VAL A O 1
ATOM 565 N N . LYS A 1 69 ? 14.701 -0.694 -2.654 1.00 91.19 69 LYS A N 1
ATOM 566 C CA . LYS A 1 69 ? 15.390 -1.886 -2.135 1.00 91.19 69 LYS A CA 1
ATOM 567 C C . LYS A 1 69 ? 15.248 -3.083 -3.082 1.00 91.19 69 LYS A C 1
ATOM 569 O O . LYS A 1 69 ? 16.212 -3.826 -3.266 1.00 91.19 69 LYS A O 1
ATOM 574 N N . LEU A 1 70 ? 14.075 -3.268 -3.685 1.00 89.12 70 LEU A N 1
ATOM 575 C CA . LEU A 1 70 ? 13.809 -4.356 -4.628 1.00 89.12 70 LEU A CA 1
ATOM 576 C C . LEU A 1 70 ? 14.548 -4.166 -5.960 1.00 89.12 70 LEU A C 1
ATOM 578 O O . LEU A 1 70 ? 15.197 -5.110 -6.413 1.00 89.12 70 LEU A O 1
ATOM 582 N N . LEU A 1 71 ? 14.543 -2.960 -6.531 1.00 88.00 71 LEU A N 1
ATOM 583 C CA . LEU A 1 71 ? 15.290 -2.633 -7.754 1.00 88.00 71 LEU A CA 1
ATOM 584 C C . LEU A 1 71 ? 16.800 -2.822 -7.558 1.00 88.00 71 LEU A C 1
ATOM 586 O O . LEU A 1 71 ? 17.443 -3.525 -8.340 1.00 88.00 71 LEU A O 1
ATOM 590 N N . LYS A 1 72 ? 17.354 -2.318 -6.442 1.00 82.25 72 LYS A N 1
ATOM 591 C CA . LYS A 1 72 ? 18.770 -2.517 -6.078 1.00 82.25 72 LYS A CA 1
ATOM 592 C C . LYS A 1 72 ? 19.139 -3.994 -5.970 1.00 82.25 72 LYS A C 1
ATOM 594 O O . LYS A 1 72 ? 20.196 -4.390 -6.450 1.00 82.25 72 LYS A O 1
ATOM 599 N N . SER A 1 73 ? 18.269 -4.819 -5.382 1.00 80.06 73 SER A N 1
ATOM 600 C CA . SER A 1 73 ? 18.521 -6.263 -5.260 1.00 80.06 73 SER A CA 1
ATOM 601 C C . SER A 1 73 ? 18.603 -6.987 -6.609 1.00 80.06 73 SER A C 1
ATOM 603 O O . SER A 1 73 ? 19.216 -8.048 -6.689 1.00 80.06 73 SER A O 1
ATOM 605 N N . ARG A 1 74 ? 18.029 -6.401 -7.668 1.00 79.88 74 ARG A N 1
ATOM 606 C CA . ARG A 1 74 ? 18.053 -6.931 -9.036 1.00 79.88 74 ARG A CA 1
ATOM 607 C C . ARG A 1 74 ? 19.025 -6.220 -9.974 1.00 79.88 74 ARG A C 1
ATOM 609 O O . ARG A 1 74 ? 19.147 -6.645 -11.115 1.00 79.88 74 ARG A O 1
ATOM 616 N N . LYS A 1 75 ? 19.726 -5.179 -9.509 1.00 81.31 75 LYS A N 1
ATOM 617 C CA . LYS A 1 75 ? 20.559 -4.311 -10.361 1.00 81.31 75 LYS A CA 1
ATOM 618 C C . LYS A 1 75 ? 19.775 -3.727 -11.552 1.00 81.31 75 LYS A C 1
ATOM 620 O O . LYS A 1 75 ? 20.346 -3.510 -12.614 1.00 81.31 75 LYS A O 1
ATOM 625 N N . SER A 1 76 ? 18.474 -3.498 -11.372 1.00 78.62 76 SER A N 1
ATOM 626 C CA . SER A 1 76 ? 17.622 -2.842 -12.367 1.00 78.62 76 SER A CA 1
ATOM 627 C C . SER A 1 76 ? 17.659 -1.333 -12.155 1.00 78.62 76 SER A C 1
ATOM 629 O O . SER A 1 76 ? 17.641 -0.869 -11.010 1.00 78.62 76 SER A O 1
ATOM 631 N N . TYR A 1 77 ? 17.682 -0.585 -13.252 1.00 82.81 77 TYR A N 1
ATOM 632 C CA . TYR A 1 77 ? 17.680 0.874 -13.263 1.00 82.81 77 TYR A CA 1
ATOM 633 C C . TYR A 1 77 ? 16.436 1.339 -14.012 1.00 82.81 77 TYR A C 1
ATOM 635 O O . TYR A 1 77 ? 16.149 0.819 -15.084 1.00 82.81 77 TYR A O 1
ATOM 643 N N . ILE A 1 78 ? 15.709 2.283 -13.426 1.00 83.56 78 ILE A N 1
ATOM 644 C CA . ILE A 1 78 ? 14.578 2.968 -14.057 1.00 83.56 78 ILE A CA 1
ATOM 645 C C . ILE A 1 78 ? 14.799 4.473 -13.911 1.00 83.56 78 ILE A C 1
ATOM 647 O O . ILE A 1 78 ? 15.518 4.888 -12.990 1.00 83.56 78 ILE A O 1
ATOM 651 N N . SER A 1 79 ? 14.246 5.274 -14.825 1.00 84.50 79 SER A N 1
ATOM 652 C CA . SER A 1 79 ? 14.362 6.733 -14.731 1.00 84.50 79 SER A CA 1
ATOM 653 C C . SER A 1 79 ? 13.626 7.255 -13.493 1.00 84.50 79 SER A C 1
ATOM 655 O O . SER A 1 79 ? 12.849 6.535 -12.860 1.00 84.50 79 SER A O 1
ATOM 657 N N . TYR A 1 80 ? 13.895 8.503 -13.109 1.00 82.31 80 TYR A N 1
ATOM 658 C CA . TYR A 1 80 ? 13.213 9.106 -11.967 1.00 82.31 80 TYR A CA 1
ATOM 659 C C . TYR A 1 80 ? 11.713 9.295 -12.247 1.00 82.31 80 TYR A C 1
ATOM 661 O O . TYR A 1 80 ? 10.898 9.000 -11.374 1.00 82.31 80 TYR A O 1
ATOM 669 N N . GLU A 1 81 ? 11.350 9.714 -13.465 1.00 87.06 81 GLU A N 1
ATOM 670 C CA . GLU A 1 81 ? 9.949 9.858 -13.876 1.00 87.06 81 GLU A CA 1
ATOM 671 C C . GLU A 1 81 ? 9.237 8.502 -13.859 1.00 87.06 81 GLU A C 1
ATOM 673 O O . GLU A 1 81 ? 8.208 8.357 -13.201 1.00 87.06 81 GLU A O 1
ATOM 678 N N . GLU A 1 82 ? 9.842 7.474 -14.472 1.00 87.56 82 GLU A N 1
ATOM 679 C CA . GLU A 1 82 ? 9.264 6.129 -14.462 1.00 87.56 82 GLU A CA 1
ATOM 680 C C . GLU A 1 82 ? 9.147 5.593 -13.029 1.00 87.56 82 GLU A C 1
ATOM 682 O O . GLU A 1 82 ? 8.161 4.948 -12.683 1.00 87.56 82 GLU A O 1
ATOM 687 N N . PHE A 1 83 ? 10.121 5.867 -12.156 1.00 88.06 83 PHE A N 1
ATOM 688 C CA . PHE A 1 83 ? 10.041 5.454 -10.757 1.00 88.06 83 PHE A CA 1
ATOM 689 C C . PHE A 1 83 ? 8.807 6.036 -10.062 1.00 88.06 83 PHE A C 1
ATOM 691 O O . PHE A 1 83 ? 8.085 5.292 -9.395 1.00 88.06 83 PHE A O 1
ATOM 698 N N . ASP A 1 84 ? 8.551 7.333 -10.212 1.00 91.62 84 ASP A N 1
ATOM 699 C CA . ASP A 1 84 ? 7.419 7.987 -9.557 1.00 91.62 84 ASP A CA 1
ATOM 700 C C . ASP A 1 84 ? 6.072 7.493 -10.102 1.00 91.62 84 ASP A C 1
ATOM 702 O O . ASP A 1 84 ? 5.182 7.170 -9.303 1.00 91.62 84 ASP A O 1
ATOM 706 N N . ASP A 1 85 ? 5.962 7.305 -11.417 1.00 92.50 85 ASP A N 1
ATOM 707 C CA . ASP A 1 85 ? 4.774 6.731 -12.058 1.00 92.50 85 ASP A CA 1
ATOM 708 C C . ASP A 1 85 ? 4.522 5.294 -11.584 1.00 92.50 85 ASP A C 1
ATOM 710 O O . ASP A 1 85 ? 3.417 4.941 -11.165 1.00 92.50 85 ASP A O 1
ATOM 714 N N . ARG A 1 86 ? 5.570 4.463 -11.516 1.00 90.81 86 ARG A N 1
ATOM 715 C CA . ARG A 1 86 ? 5.458 3.081 -11.018 1.00 90.81 86 ARG A CA 1
ATOM 716 C C . ARG A 1 86 ? 5.002 3.033 -9.568 1.00 90.81 86 ARG A C 1
ATOM 718 O O . ARG A 1 86 ? 4.195 2.179 -9.205 1.00 90.81 86 ARG A O 1
ATOM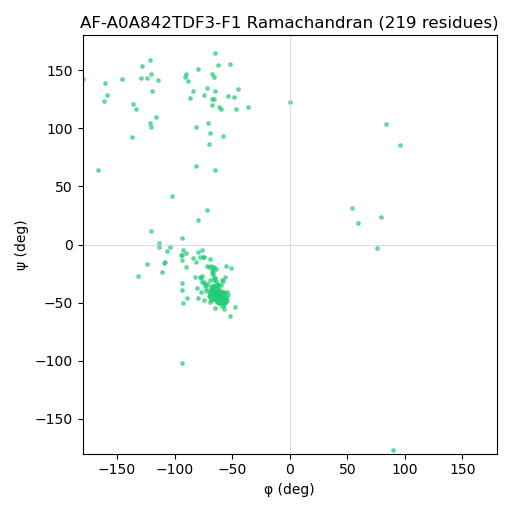 725 N N . ILE A 1 87 ? 5.513 3.918 -8.715 1.00 94.75 87 ILE A N 1
ATOM 726 C CA . ILE A 1 87 ? 5.091 3.994 -7.312 1.00 94.75 87 ILE A CA 1
ATOM 727 C C . ILE A 1 87 ? 3.628 4.427 -7.202 1.00 94.75 87 ILE A C 1
ATOM 729 O O . ILE A 1 87 ? 2.895 3.879 -6.366 1.00 94.75 87 ILE A O 1
ATOM 733 N N . HIS A 1 88 ? 3.204 5.391 -8.022 1.00 95.50 88 HIS A N 1
ATOM 734 C CA . HIS A 1 88 ? 1.809 5.804 -8.115 1.00 95.50 88 HIS A CA 1
ATOM 735 C C . HIS A 1 88 ? 0.921 4.607 -8.478 1.00 95.50 88 HIS A C 1
ATOM 737 O O . HIS A 1 88 ? 0.044 4.246 -7.689 1.00 95.50 88 HIS A O 1
ATOM 743 N N . ASP A 1 89 ? 1.225 3.923 -9.582 1.00 94.62 89 ASP A N 1
ATOM 744 C CA . ASP A 1 89 ? 0.476 2.762 -10.076 1.00 94.62 89 ASP A CA 1
ATOM 745 C C . ASP A 1 89 ? 0.395 1.638 -9.043 1.00 94.62 89 ASP A C 1
ATOM 747 O O . ASP A 1 89 ? -0.686 1.132 -8.742 1.00 94.62 89 ASP A O 1
ATOM 751 N N . ILE A 1 90 ? 1.523 1.288 -8.418 1.00 94.81 90 ILE A N 1
ATOM 752 C CA . ILE A 1 90 ? 1.580 0.301 -7.331 1.00 94.81 90 ILE A CA 1
ATOM 753 C C . ILE A 1 90 ? 0.628 0.693 -6.200 1.00 94.81 90 ILE A C 1
ATOM 755 O O . ILE A 1 90 ? -0.092 -0.152 -5.662 1.00 94.81 90 ILE A O 1
ATOM 759 N N . THR A 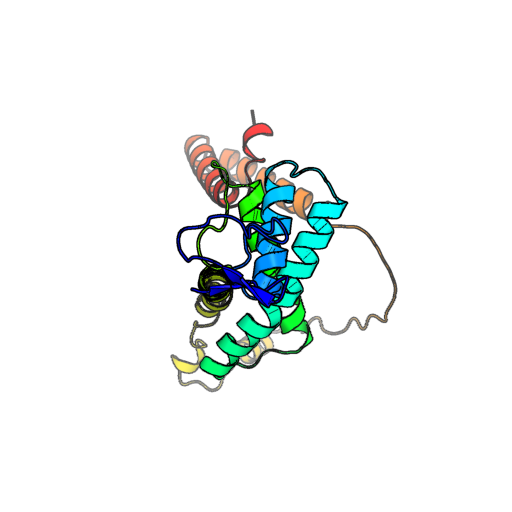1 91 ? 0.637 1.964 -5.801 1.00 96.38 91 THR A N 1
ATOM 760 C CA . THR A 1 91 ? -0.178 2.440 -4.680 1.00 96.38 91 THR A CA 1
ATOM 761 C C . THR A 1 91 ? -1.662 2.412 -5.041 1.00 96.38 91 THR A C 1
ATOM 763 O O . THR A 1 91 ? -2.474 1.953 -4.234 1.00 96.38 91 THR A O 1
ATOM 766 N N . VAL A 1 92 ? -2.019 2.831 -6.258 1.00 95.69 92 VAL A N 1
ATOM 767 C CA . VAL A 1 92 ? -3.388 2.761 -6.787 1.00 95.69 92 VAL A CA 1
ATOM 768 C C . VAL A 1 92 ? -3.863 1.310 -6.862 1.00 95.69 92 VAL A C 1
ATOM 770 O O . VAL A 1 92 ? -4.903 0.987 -6.288 1.00 95.69 92 VAL A O 1
ATOM 773 N N . ASN A 1 93 ? -3.075 0.411 -7.456 1.00 93.81 93 ASN A N 1
ATOM 774 C CA . ASN A 1 93 ? -3.403 -1.014 -7.583 1.00 93.81 93 ASN A CA 1
ATOM 775 C C . ASN A 1 93 ? -3.534 -1.698 -6.215 1.00 93.81 93 ASN A C 1
ATOM 777 O O . ASN A 1 93 ? -4.361 -2.598 -6.027 1.00 93.81 93 ASN A O 1
ATOM 781 N N . PHE A 1 94 ? -2.740 -1.274 -5.230 1.00 94.69 94 PHE A N 1
ATOM 782 C CA . PHE A 1 94 ? -2.869 -1.746 -3.856 1.00 94.69 94 PHE A CA 1
ATOM 783 C C . PHE A 1 94 ? -4.157 -1.235 -3.196 1.00 94.69 94 PHE A C 1
ATOM 785 O O . PHE A 1 94 ? -4.878 -2.010 -2.563 1.00 94.69 94 PHE A O 1
ATOM 792 N N . MET A 1 95 ? -4.476 0.052 -3.361 1.00 94.00 95 MET A N 1
ATOM 793 C CA . MET A 1 95 ? -5.708 0.654 -2.843 1.00 94.00 95 MET A CA 1
ATOM 794 C C . MET A 1 95 ? -6.958 0.043 -3.473 1.00 94.00 95 MET A C 1
ATOM 796 O O . MET A 1 95 ? -7.948 -0.190 -2.776 1.00 94.00 95 MET A O 1
ATOM 800 N N . ASP A 1 96 ? -6.890 -0.315 -4.751 1.00 92.12 96 ASP A N 1
ATOM 801 C CA . ASP A 1 96 ? -7.967 -0.985 -5.469 1.00 92.12 96 ASP A CA 1
ATOM 802 C C . ASP A 1 96 ? -8.379 -2.312 -4.806 1.00 92.12 96 ASP A C 1
ATOM 804 O O . ASP A 1 96 ? -9.564 -2.650 -4.741 1.00 92.12 96 ASP A O 1
ATOM 808 N N . LYS A 1 97 ? -7.439 -3.022 -4.157 1.00 90.56 97 LYS A N 1
ATOM 809 C CA . LYS A 1 97 ? -7.763 -4.223 -3.363 1.00 90.56 97 LYS A CA 1
ATOM 810 C C . LYS A 1 97 ? -8.745 -3.936 -2.230 1.00 90.56 97 LYS A C 1
ATOM 812 O O . LYS A 1 97 ? -9.527 -4.818 -1.880 1.00 90.56 97 LYS A O 1
ATOM 817 N N . TYR A 1 98 ? -8.747 -2.737 -1.652 1.00 89.25 98 TYR A N 1
ATOM 818 C CA . TYR A 1 98 ? -9.732 -2.387 -0.630 1.00 89.25 98 TYR A CA 1
ATOM 819 C C . TYR A 1 98 ? -11.122 -2.157 -1.214 1.00 89.25 98 TYR A C 1
ATOM 821 O O . TYR A 1 98 ? -12.102 -2.507 -0.554 1.00 89.25 98 TYR A O 1
ATOM 829 N N . PHE A 1 99 ? -11.226 -1.610 -2.425 1.00 86.44 99 PHE A N 1
ATOM 830 C CA . PHE A 1 99 ? -12.509 -1.336 -3.072 1.00 86.44 99 PHE A CA 1
ATOM 831 C C . PHE A 1 99 ? -13.115 -2.589 -3.707 1.00 86.44 99 PHE A C 1
ATOM 833 O O . PHE A 1 99 ? -14.280 -2.897 -3.455 1.00 86.44 99 PHE A O 1
ATOM 840 N N . ASN A 1 100 ? -12.308 -3.353 -4.443 1.00 82.50 100 ASN A N 1
ATOM 841 C CA . ASN A 1 100 ? -12.764 -4.465 -5.277 1.00 82.50 100 ASN A CA 1
ATOM 842 C C . ASN A 1 100 ? -12.796 -5.826 -4.572 1.00 82.50 100 ASN A C 1
ATOM 844 O O . ASN A 1 100 ? -13.303 -6.810 -5.122 1.00 82.50 100 ASN A O 1
ATOM 848 N N . ALA A 1 101 ? -12.280 -5.935 -3.347 1.00 73.25 101 ALA A N 1
ATOM 849 C CA . ALA A 1 101 ? -12.342 -7.203 -2.639 1.00 73.25 101 ALA A CA 1
ATOM 850 C C . ALA A 1 101 ? -13.790 -7.569 -2.266 1.00 73.25 101 ALA A C 1
ATOM 852 O O . ALA A 1 101 ? -14.447 -6.901 -1.468 1.00 73.25 101 ALA A O 1
ATOM 853 N N . LYS A 1 102 ? -14.247 -8.726 -2.775 1.00 61.03 102 LYS A N 1
ATOM 854 C CA . LYS A 1 102 ? -15.524 -9.378 -2.403 1.00 61.03 102 LYS A CA 1
ATOM 855 C C . LYS A 1 102 ? -15.659 -9.637 -0.892 1.00 61.03 102 LYS A C 1
ATOM 857 O O . LYS A 1 102 ? -16.754 -9.896 -0.405 1.00 61.03 102 LYS A O 1
ATOM 862 N N . LYS A 1 103 ? -14.541 -9.621 -0.159 1.00 66.75 103 LYS A N 1
ATOM 863 C CA . LYS A 1 103 ? -14.449 -9.700 1.306 1.00 66.75 103 LYS A CA 1
ATOM 864 C C . LYS A 1 103 ? -13.732 -8.453 1.819 1.00 66.75 103 LYS A C 1
ATOM 866 O O . LYS A 1 103 ? -12.965 -7.851 1.080 1.00 66.75 103 LYS A O 1
ATOM 871 N N . PHE A 1 104 ? -13.919 -8.101 3.090 1.00 79.31 104 PHE A N 1
ATOM 872 C CA . PHE A 1 104 ? -13.177 -7.013 3.734 1.00 79.31 104 PHE A CA 1
ATOM 873 C C . PHE A 1 104 ? -11.661 -7.277 3.676 1.00 79.31 104 PHE A C 1
ATOM 875 O O . PHE A 1 104 ? -11.113 -7.988 4.521 1.00 79.31 104 PHE A O 1
ATOM 882 N N . PHE A 1 105 ? -10.993 -6.740 2.651 1.00 89.88 105 PHE A N 1
ATOM 883 C CA . PHE A 1 105 ? -9.542 -6.773 2.546 1.00 89.88 105 PHE A CA 1
ATOM 884 C C . PHE A 1 105 ? -8.940 -5.950 3.680 1.00 89.88 105 PHE A C 1
ATOM 886 O O . PHE A 1 105 ? -9.394 -4.843 3.978 1.00 89.88 105 PHE A O 1
ATOM 893 N N . LYS A 1 106 ? -7.953 -6.545 4.345 1.00 93.00 106 LYS A N 1
ATOM 894 C CA . LYS A 1 106 ? -7.227 -5.944 5.452 1.00 93.00 106 LYS A CA 1
ATOM 895 C C . LYS A 1 106 ? -5.881 -6.642 5.606 1.00 93.00 106 LYS A C 1
ATOM 897 O O . LYS A 1 106 ? -5.835 -7.868 5.745 1.00 93.00 106 LYS A O 1
ATOM 902 N N . VAL A 1 107 ? -4.804 -5.873 5.656 1.00 93.62 107 VAL A N 1
ATOM 903 C CA .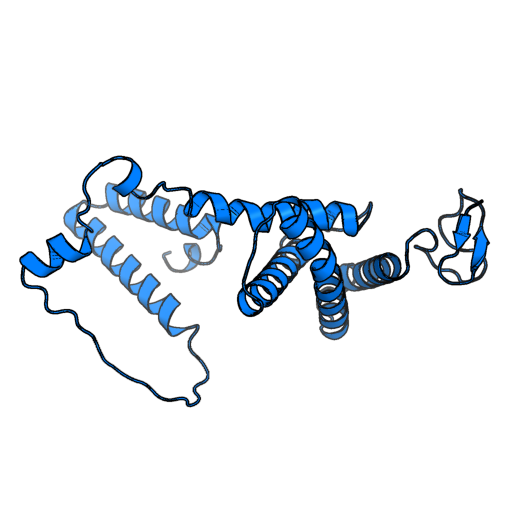 VAL A 1 107 ? -3.482 -6.354 6.059 1.00 93.62 107 VAL A CA 1
ATOM 904 C C . VAL A 1 107 ? -3.528 -6.708 7.548 1.00 93.62 107 VAL A C 1
ATOM 906 O O . VAL A 1 107 ? -3.940 -5.899 8.381 1.00 93.62 107 VAL A O 1
ATOM 909 N N . LYS A 1 108 ? -3.143 -7.946 7.886 1.00 90.75 108 LYS A N 1
ATOM 910 C CA . LYS A 1 108 ? -3.130 -8.469 9.269 1.00 90.75 108 LYS A CA 1
ATOM 911 C C . LYS A 1 108 ? -1.727 -8.705 9.839 1.00 90.75 108 LYS A C 1
ATOM 913 O O . LYS A 1 108 ? -1.588 -8.772 11.052 1.00 90.75 108 LYS A O 1
ATOM 918 N N . GLY A 1 109 ? -0.731 -8.898 8.973 1.00 90.69 109 GLY A N 1
ATOM 919 C CA . GLY A 1 109 ? 0.644 -9.233 9.355 1.00 90.69 109 GLY A CA 1
ATOM 920 C C . GLY A 1 109 ? 1.514 -7.988 9.477 1.00 90.69 109 GLY A C 1
ATOM 921 O O . GLY A 1 109 ? 1.434 -7.269 10.467 1.00 90.69 109 GLY A O 1
ATOM 922 N N . SER A 1 110 ? 2.329 -7.736 8.454 1.00 94.19 110 SER A N 1
ATOM 923 C CA . SER A 1 110 ? 3.108 -6.507 8.291 1.00 94.19 110 SER A CA 1
ATOM 924 C C . SER A 1 110 ? 2.780 -5.859 6.951 1.00 94.19 110 SER A C 1
ATOM 926 O O . SER A 1 110 ? 2.560 -6.557 5.951 1.00 94.19 110 SER A O 1
ATOM 928 N N . PHE A 1 111 ? 2.752 -4.528 6.924 1.00 95.69 111 PHE A N 1
ATOM 929 C CA . PHE A 1 111 ? 2.622 -3.793 5.668 1.00 95.69 111 PHE A CA 1
ATOM 930 C C . PHE A 1 111 ? 3.854 -4.025 4.804 1.00 95.69 111 PHE A C 1
ATOM 932 O O . PHE A 1 111 ? 3.703 -4.297 3.618 1.00 95.69 111 PHE A O 1
ATOM 939 N N . TYR A 1 112 ? 5.051 -4.035 5.397 1.00 94.81 112 TYR A N 1
ATOM 940 C CA . TYR A 1 112 ? 6.292 -4.313 4.681 1.00 94.81 112 TYR A CA 1
ATOM 941 C C . TYR A 1 112 ? 6.247 -5.653 3.951 1.00 94.81 112 TYR A C 1
ATOM 943 O O . TYR A 1 112 ? 6.576 -5.725 2.769 1.00 94.81 112 TYR A O 1
ATOM 951 N N . GLY A 1 113 ? 5.843 -6.721 4.647 1.00 92.94 113 GLY A N 1
ATOM 952 C CA . GLY A 1 113 ? 5.823 -8.068 4.083 1.00 92.94 113 GLY A CA 1
ATOM 953 C C . GLY A 1 113 ? 4.825 -8.182 2.938 1.00 92.94 113 GLY A C 1
ATOM 954 O O . GLY A 1 113 ? 5.159 -8.709 1.877 1.00 92.94 113 GLY A O 1
ATOM 955 N N . TYR A 1 114 ? 3.625 -7.631 3.126 1.00 94.88 114 TYR A N 1
ATOM 956 C CA . TYR A 1 114 ? 2.588 -7.674 2.103 1.00 94.88 114 TYR A CA 1
ATOM 957 C C . TYR A 1 114 ? 2.937 -6.793 0.895 1.00 94.88 114 TYR A C 1
ATOM 959 O O . TYR A 1 114 ? 2.908 -7.274 -0.235 1.00 94.88 114 TYR A O 1
ATOM 967 N N . LEU A 1 115 ? 3.326 -5.533 1.120 1.00 95.38 115 LEU A N 1
ATOM 968 C CA . LEU A 1 115 ? 3.706 -4.606 0.051 1.00 95.38 115 LEU A CA 1
ATOM 969 C C . LEU A 1 115 ? 4.946 -5.083 -0.695 1.00 95.38 115 LEU A C 1
ATOM 971 O O . LEU A 1 115 ? 4.982 -4.980 -1.910 1.00 95.38 115 LEU A O 1
ATOM 975 N N . SER A 1 116 ? 5.931 -5.679 -0.017 1.00 93.94 116 SER A N 1
ATOM 976 C CA . SER A 1 116 ? 7.094 -6.252 -0.702 1.00 93.94 116 SER A CA 1
ATOM 977 C C . SER A 1 116 ? 6.688 -7.343 -1.690 1.00 93.94 116 SER A C 1
ATOM 979 O O . SER A 1 116 ? 7.217 -7.379 -2.792 1.00 93.94 116 SER A O 1
ATOM 981 N N . LEU A 1 117 ? 5.759 -8.233 -1.326 1.00 92.38 117 LEU A N 1
ATOM 982 C CA . LEU A 1 117 ? 5.249 -9.256 -2.248 1.00 92.38 117 LEU A CA 1
ATOM 983 C C . LEU A 1 117 ? 4.411 -8.645 -3.374 1.00 92.38 117 LEU A C 1
ATOM 985 O O . LEU A 1 117 ? 4.522 -9.080 -4.517 1.00 92.38 117 LEU A O 1
ATOM 989 N N . PHE A 1 118 ? 3.610 -7.632 -3.053 1.00 93.00 118 PHE A N 1
ATOM 990 C CA . PHE A 1 118 ? 2.767 -6.932 -4.013 1.00 93.00 118 PHE A CA 1
ATOM 991 C C . PHE A 1 118 ? 3.594 -6.178 -5.063 1.00 93.00 118 PHE A C 1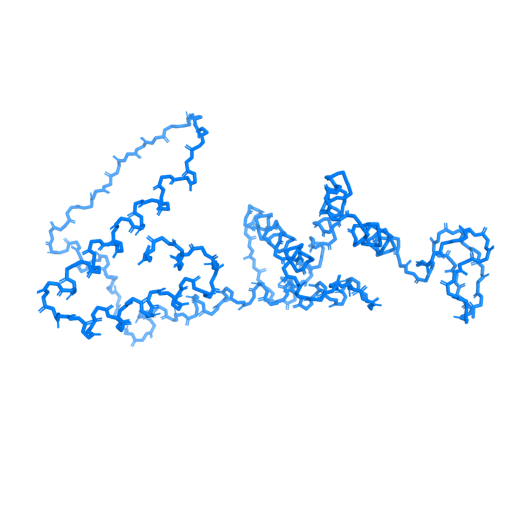
ATOM 993 O O . PHE A 1 118 ? 3.473 -6.457 -6.249 1.00 93.00 118 PHE A O 1
ATOM 1000 N N . ILE A 1 119 ? 4.513 -5.313 -4.622 1.00 94.44 119 ILE A N 1
ATOM 1001 C CA . ILE A 1 119 ? 5.437 -4.540 -5.467 1.00 94.44 119 ILE A CA 1
ATOM 1002 C C . ILE A 1 119 ? 6.254 -5.469 -6.360 1.00 94.44 119 ILE A C 1
ATOM 1004 O O . ILE A 1 119 ? 6.446 -5.197 -7.536 1.00 94.44 119 ILE A O 1
ATOM 1008 N N . ARG A 1 120 ? 6.723 -6.595 -5.816 1.00 91.00 120 ARG A N 1
ATOM 1009 C CA . ARG A 1 120 ? 7.400 -7.627 -6.604 1.00 91.00 120 ARG A CA 1
ATOM 1010 C C . ARG A 1 120 ? 6.528 -8.137 -7.751 1.00 91.00 120 ARG A C 1
ATOM 1012 O O . ARG A 1 120 ? 7.025 -8.260 -8.859 1.00 91.00 120 ARG A O 1
ATOM 1019 N N . GLY A 1 121 ? 5.253 -8.422 -7.493 1.00 88.94 121 GLY A N 1
ATOM 1020 C CA . GLY A 1 121 ? 4.305 -8.809 -8.539 1.00 88.94 121 GLY A CA 1
ATOM 1021 C C . GLY A 1 121 ? 4.201 -7.745 -9.630 1.00 88.94 121 GLY A C 1
ATOM 1022 O O . GLY A 1 121 ? 4.431 -8.052 -10.794 1.00 88.94 121 GLY A O 1
ATOM 1023 N N . GLU A 1 122 ? 3.950 -6.495 -9.245 1.00 89.31 122 GLU A N 1
ATOM 1024 C CA . GLU A 1 122 ? 3.781 -5.379 -10.186 1.00 89.31 122 GLU A CA 1
ATOM 1025 C C . GLU A 1 122 ? 5.041 -5.122 -11.029 1.00 89.31 122 GLU A C 1
ATOM 1027 O O . GLU A 1 122 ? 4.960 -5.035 -12.250 1.00 89.31 122 GLU A O 1
ATOM 1032 N N . LEU A 1 123 ? 6.226 -5.097 -10.408 1.00 86.56 123 LEU A N 1
ATOM 1033 C CA . LEU A 1 123 ? 7.490 -4.867 -11.119 1.00 86.56 123 LEU A CA 1
ATOM 1034 C C . LEU A 1 123 ? 7.860 -5.999 -12.091 1.00 86.56 123 LEU A C 1
ATOM 1036 O O . LEU A 1 123 ? 8.664 -5.786 -12.994 1.00 86.56 123 LEU A O 1
ATOM 1040 N N . TRP A 1 124 ? 7.356 -7.218 -11.888 1.00 77.69 124 TRP A N 1
ATOM 1041 C CA . TRP A 1 124 ? 7.789 -8.401 -12.651 1.00 77.69 124 TRP A CA 1
ATOM 1042 C C . TRP A 1 124 ? 6.746 -8.924 -13.630 1.00 77.69 124 TRP A C 1
ATOM 1044 O O . TRP A 1 124 ? 7.090 -9.696 -14.520 1.00 77.69 124 TRP A O 1
ATOM 1054 N N . ILE A 1 125 ? 5.485 -8.512 -13.499 1.00 67.62 125 ILE A N 1
ATOM 1055 C CA . ILE A 1 125 ? 4.477 -8.753 -14.538 1.00 67.62 125 ILE A CA 1
ATOM 1056 C C . ILE A 1 125 ? 4.866 -8.010 -15.826 1.00 67.62 125 ILE A C 1
ATOM 1058 O O . ILE A 1 125 ? 4.639 -8.529 -16.914 1.00 67.62 125 ILE A O 1
ATOM 1062 N N . VAL A 1 126 ? 5.532 -6.857 -15.707 1.00 53.44 126 VAL A N 1
ATOM 1063 C CA . VAL A 1 126 ? 5.966 -6.045 -16.853 1.00 53.44 126 VAL A CA 1
ATOM 1064 C C . VAL A 1 126 ? 7.160 -6.664 -17.592 1.00 53.44 126 VAL A C 1
ATOM 1066 O O . VAL A 1 126 ? 7.191 -6.621 -18.815 1.00 53.44 126 VAL A O 1
ATOM 1069 N N . SER A 1 127 ? 8.090 -7.341 -16.901 1.00 50.84 127 SER A N 1
ATOM 1070 C CA . SER A 1 127 ? 9.298 -7.870 -17.565 1.00 50.84 127 SER A CA 1
ATOM 1071 C C . SER A 1 127 ? 9.013 -8.981 -18.583 1.00 50.84 127 SER A C 1
ATOM 1073 O O . SER A 1 127 ? 9.829 -9.232 -19.455 1.00 50.84 127 SER A O 1
ATOM 1075 N N . LYS A 1 128 ? 7.853 -9.646 -18.508 1.00 45.97 128 LYS A N 1
ATOM 1076 C CA . LYS A 1 128 ? 7.494 -10.721 -19.448 1.00 45.97 128 LYS A CA 1
ATOM 1077 C C . LYS A 1 128 ? 7.013 -10.237 -20.817 1.00 45.97 128 LYS A C 1
ATOM 1079 O O . LYS A 1 128 ? 6.879 -11.072 -21.704 1.00 45.97 128 LYS A O 1
ATOM 1084 N N . HIS A 1 129 ? 6.741 -8.944 -20.988 1.00 42.47 129 HIS A N 1
ATOM 1085 C CA . HIS A 1 129 ? 6.411 -8.385 -22.302 1.00 42.47 129 HIS A CA 1
ATOM 1086 C C . HIS A 1 129 ? 7.626 -7.819 -23.048 1.00 42.47 129 HIS A C 1
ATOM 1088 O O . HIS A 1 129 ? 7.536 -7.666 -24.262 1.00 42.47 129 HIS A O 1
ATOM 1094 N N . ASP A 1 130 ? 8.760 -7.635 -22.364 1.00 40.78 130 ASP A N 1
ATOM 1095 C CA . ASP A 1 130 ? 10.016 -7.167 -22.969 1.00 40.78 130 ASP A CA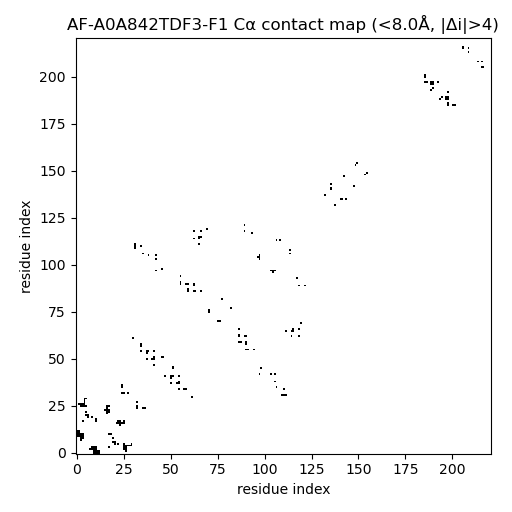 1
ATOM 1096 C C . ASP A 1 130 ? 11.080 -8.273 -23.119 1.00 40.78 130 ASP A C 1
ATOM 1098 O O . ASP A 1 130 ? 12.094 -8.062 -23.774 1.00 40.78 130 ASP A O 1
ATOM 1102 N N . ASP A 1 131 ? 10.834 -9.484 -22.602 1.00 38.94 131 ASP A N 1
ATOM 1103 C CA . ASP A 1 131 ? 11.666 -10.678 -22.854 1.00 38.94 131 ASP A CA 1
ATOM 1104 C C . ASP A 1 131 ? 11.367 -11.335 -24.223 1.00 38.94 131 ASP A C 1
ATOM 1106 O O . ASP A 1 131 ? 11.676 -12.508 -24.455 1.00 38.94 131 ASP A O 1
ATOM 1110 N N . HIS A 1 132 ? 10.776 -10.600 -25.168 1.00 42.81 132 HIS A N 1
ATOM 1111 C CA . HIS A 1 132 ? 11.041 -10.921 -26.561 1.00 42.81 132 HIS A CA 1
ATOM 1112 C C . HIS A 1 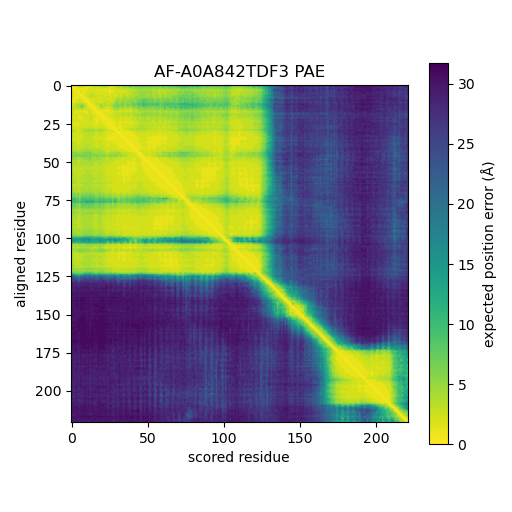132 ? 12.495 -10.526 -26.799 1.00 42.81 132 HIS A C 1
ATOM 1114 O O . HIS A 1 132 ? 12.788 -9.360 -27.060 1.00 42.81 132 HIS A O 1
ATOM 1120 N N . GLU A 1 133 ? 13.405 -11.504 -26.698 1.00 43.53 133 GLU A N 1
ATOM 1121 C CA . GLU A 1 133 ? 14.661 -11.443 -27.443 1.00 43.53 133 GLU A CA 1
ATOM 1122 C C . GLU A 1 133 ? 14.330 -10.801 -28.786 1.00 43.53 133 GLU A C 1
ATOM 1124 O O . GLU A 1 133 ? 13.469 -11.305 -29.519 1.00 43.53 133 GLU A O 1
ATOM 1129 N N . SER A 1 134 ? 14.937 -9.644 -29.062 1.00 45.09 134 SER A N 1
ATOM 1130 C CA . SER A 1 134 ? 14.800 -9.005 -30.362 1.00 45.09 134 SER A CA 1
ATOM 1131 C C . SER A 1 134 ? 14.969 -10.098 -31.412 1.00 45.09 134 SER A C 1
ATOM 1133 O O . SER A 1 134 ? 15.891 -10.914 -31.300 1.00 45.09 134 SER A O 1
ATOM 1135 N N . LEU A 1 135 ? 14.089 -10.142 -32.416 1.00 46.44 135 LEU A N 1
ATOM 1136 C CA . LEU A 1 135 ? 14.200 -11.097 -33.524 1.00 46.44 135 LEU A CA 1
ATOM 1137 C C . LEU A 1 135 ? 15.608 -11.074 -34.161 1.00 46.44 135 LEU A C 1
ATOM 1139 O O . LEU A 1 135 ? 16.027 -12.063 -34.758 1.00 46.44 135 LEU A O 1
ATOM 1143 N N . ASN A 1 136 ? 16.362 -9.988 -33.955 1.00 43.19 136 ASN A N 1
ATOM 1144 C CA . ASN A 1 136 ? 17.756 -9.806 -34.362 1.00 43.19 136 ASN A CA 1
ATOM 1145 C C . ASN A 1 136 ? 18.755 -10.716 -33.623 1.00 43.19 136 ASN A C 1
ATOM 1147 O O . ASN A 1 136 ? 19.845 -10.963 -34.123 1.00 43.19 136 ASN A O 1
ATOM 1151 N N . THR A 1 137 ? 18.417 -11.237 -32.443 1.00 49.03 137 THR A N 1
ATOM 1152 C CA . THR A 1 137 ? 19.269 -12.209 -31.732 1.00 49.03 137 THR A CA 1
ATOM 1153 C C . THR A 1 137 ? 19.133 -13.612 -32.328 1.00 49.03 137 THR A C 1
ATOM 1155 O O . THR A 1 137 ? 20.078 -14.395 -32.288 1.00 49.03 137 THR A O 1
ATOM 1158 N N . LEU A 1 138 ? 17.971 -13.918 -32.919 1.00 44.41 138 LEU A N 1
ATOM 1159 C CA . LEU A 1 138 ? 17.666 -15.207 -33.548 1.00 44.41 138 LEU A CA 1
ATOM 1160 C C . LEU A 1 138 ? 18.031 -15.260 -35.038 1.00 44.41 138 LEU A C 1
ATOM 1162 O O . LEU A 1 138 ? 18.188 -16.348 -35.593 1.00 44.41 138 LEU A O 1
ATOM 1166 N N . ILE A 1 139 ? 18.183 -14.105 -35.686 1.00 52.88 139 ILE A N 1
ATOM 1167 C CA . ILE A 1 139 ? 18.596 -13.998 -37.083 1.00 52.88 139 ILE A CA 1
ATOM 1168 C C . ILE A 1 139 ? 19.872 -13.157 -37.112 1.00 52.88 139 ILE A C 1
ATOM 1170 O O . ILE A 1 139 ? 19.816 -11.946 -36.944 1.00 52.88 139 ILE A O 1
ATOM 1174 N N . HIS A 1 140 ? 21.024 -13.806 -37.310 1.00 52.44 140 HIS A N 1
ATOM 1175 C CA . HIS A 1 140 ? 22.339 -13.172 -37.486 1.00 52.44 140 HIS A CA 1
ATOM 1176 C C . HIS A 1 140 ? 22.409 -12.331 -38.774 1.00 52.44 140 HIS A C 1
ATOM 1178 O O . HIS A 1 140 ? 23.147 -12.653 -39.706 1.00 52.44 140 HIS A O 1
ATOM 1184 N N . THR A 1 141 ? 21.616 -11.273 -38.866 1.00 52.75 141 THR A N 1
ATOM 1185 C CA . THR A 1 141 ? 21.638 -10.335 -39.984 1.00 52.75 141 THR A CA 1
ATOM 1186 C C . THR A 1 141 ? 21.561 -8.918 -39.452 1.00 52.75 141 THR A C 1
ATOM 1188 O O . THR A 1 141 ? 20.578 -8.550 -38.815 1.00 52.75 141 THR A O 1
ATOM 1191 N N . ASP A 1 142 ? 22.580 -8.123 -39.776 1.00 51.94 142 ASP A N 1
ATOM 1192 C CA . ASP A 1 142 ? 22.752 -6.715 -39.389 1.00 51.94 142 ASP A CA 1
ATOM 1193 C C . ASP A 1 142 ? 21.793 -5.751 -40.121 1.00 51.94 142 ASP A C 1
ATOM 1195 O O . ASP A 1 142 ? 22.146 -4.610 -40.402 1.00 51.94 142 ASP A O 1
ATOM 1199 N N . ILE A 1 143 ? 20.600 -6.207 -40.511 1.00 54.53 143 ILE A N 1
ATOM 1200 C CA . ILE A 1 143 ? 19.643 -5.401 -41.275 1.00 54.53 143 ILE A CA 1
ATOM 1201 C C . ILE A 1 143 ? 18.402 -5.204 -40.414 1.00 54.53 143 ILE A C 1
ATOM 1203 O O . ILE A 1 143 ? 17.641 -6.146 -40.186 1.00 54.53 143 ILE A O 1
ATOM 1207 N N . GLU A 1 144 ? 18.197 -3.976 -39.941 1.00 54.91 144 GLU A N 1
ATOM 1208 C CA . GLU A 1 144 ? 17.003 -3.616 -39.184 1.00 54.91 144 GLU A CA 1
ATOM 1209 C C . GLU A 1 144 ? 15.760 -3.657 -40.085 1.00 54.91 144 GLU A C 1
ATOM 1211 O O . GLU A 1 144 ? 15.800 -3.319 -41.270 1.00 54.91 144 GLU A O 1
ATOM 1216 N N . LEU A 1 145 ? 14.607 -4.026 -39.520 1.00 50.66 145 LEU A N 1
ATOM 1217 C CA . LEU A 1 145 ? 13.325 -4.019 -40.237 1.00 50.66 145 LEU A CA 1
ATOM 1218 C C . LEU A 1 145 ? 13.010 -2.626 -40.832 1.00 50.66 145 LEU A C 1
ATOM 1220 O O . LEU A 1 145 ? 12.372 -2.528 -41.881 1.00 50.66 145 LEU A O 1
ATOM 1224 N N . GLY A 1 146 ? 13.523 -1.557 -40.208 1.00 52.34 146 GLY A N 1
ATOM 1225 C CA . GLY A 1 146 ? 13.469 -0.185 -40.721 1.00 52.34 146 GLY A CA 1
ATOM 1226 C C . GLY A 1 146 ? 14.212 0.015 -42.050 1.00 52.34 146 GLY A C 1
ATOM 1227 O O . GLY A 1 146 ? 13.714 0.728 -42.923 1.00 52.34 146 GLY A O 1
ATOM 1228 N N . ASP A 1 147 ? 15.327 -0.689 -42.269 1.00 51.94 147 ASP A N 1
ATOM 1229 C CA . ASP A 1 147 ? 16.102 -0.645 -43.519 1.00 51.94 147 ASP A CA 1
ATOM 1230 C C . ASP A 1 147 ? 15.444 -1.439 -44.653 1.00 51.94 147 ASP A C 1
ATOM 1232 O O . ASP A 1 147 ? 15.626 -1.141 -45.839 1.00 51.94 147 ASP A O 1
ATOM 1236 N N . MET A 1 148 ? 14.651 -2.457 -44.312 1.00 54.03 148 MET A N 1
ATOM 1237 C CA . MET A 1 148 ? 13.813 -3.148 -45.292 1.00 54.03 148 MET A CA 1
ATOM 1238 C C . MET A 1 148 ? 12.617 -2.294 -45.718 1.00 54.03 148 MET A C 1
ATOM 1240 O O . MET A 1 148 ? 12.267 -2.288 -46.898 1.00 54.03 148 MET A O 1
ATOM 1244 N N . LEU A 1 149 ? 12.015 -1.545 -44.792 1.00 49.34 149 LEU A N 1
ATOM 1245 C CA . LEU A 1 149 ? 10.851 -0.699 -45.072 1.00 49.34 149 LEU A CA 1
ATOM 1246 C C . LEU A 1 149 ? 11.215 0.574 -45.852 1.00 49.34 149 LEU A C 1
ATOM 1248 O O . LEU A 1 149 ? 10.448 0.994 -46.722 1.00 49.34 149 LEU A O 1
ATOM 1252 N N . SER A 1 150 ? 12.410 1.132 -45.634 1.00 51.28 150 SER A N 1
ATOM 1253 C CA . SER A 1 150 ? 12.914 2.284 -46.398 1.00 51.28 150 SER A CA 1
ATOM 1254 C C . SER A 1 150 ? 13.158 1.958 -47.881 1.00 51.28 150 SER A C 1
ATOM 1256 O O . SER A 1 150 ? 12.927 2.802 -48.748 1.00 51.28 150 SER A O 1
ATOM 1258 N N . LYS A 1 151 ? 13.515 0.707 -48.213 1.00 52.91 151 LYS A N 1
ATOM 1259 C CA . LYS A 1 151 ? 13.666 0.226 -49.603 1.00 52.91 151 LYS A CA 1
ATOM 1260 C C . LYS A 1 151 ? 12.348 0.052 -50.364 1.00 52.91 151 LYS A C 1
ATOM 1262 O O . LYS A 1 151 ? 12.374 0.003 -51.592 1.00 52.91 151 LYS A O 1
ATOM 1267 N N . VAL A 1 152 ? 11.211 -0.030 -49.670 1.00 47.94 152 VAL A N 1
ATOM 1268 C CA . VAL A 1 152 ? 9.877 -0.211 -50.281 1.00 47.94 152 VAL A CA 1
ATOM 1269 C C . VAL A 1 152 ? 9.170 1.136 -50.528 1.00 47.94 152 VAL A C 1
ATOM 1271 O O . VAL A 1 152 ? 8.045 1.175 -51.013 1.00 47.94 152 VAL A O 1
ATOM 1274 N N . GLY A 1 153 ? 9.848 2.267 -50.295 1.00 35.25 153 GLY A N 1
ATOM 1275 C CA . GLY A 1 153 ? 9.351 3.586 -50.700 1.00 35.25 153 GLY A CA 1
ATOM 1276 C C . GLY A 1 153 ? 8.294 4.184 -49.770 1.00 35.25 153 GLY A C 1
ATOM 1277 O O . GLY A 1 153 ? 7.539 5.057 -50.192 1.00 35.25 153 GLY A O 1
ATOM 1278 N N . TYR A 1 154 ? 8.248 3.765 -48.505 1.00 41.66 154 TYR A N 1
ATOM 1279 C CA . TYR A 1 154 ? 7.536 4.530 -47.487 1.00 41.66 154 TYR A CA 1
ATOM 1280 C C . TYR A 1 154 ? 8.433 5.669 -47.007 1.00 41.66 154 TYR A C 1
ATOM 1282 O O . TYR A 1 154 ? 9.344 5.475 -46.205 1.00 41.66 154 TYR A O 1
ATOM 1290 N N . SER A 1 155 ? 8.181 6.875 -47.514 1.00 38.53 155 SER A N 1
ATOM 1291 C CA . SER A 1 155 ? 8.679 8.097 -46.893 1.00 38.53 155 SER A CA 1
ATOM 1292 C C . SER A 1 155 ? 8.122 8.175 -45.472 1.00 38.53 155 SER A C 1
ATOM 1294 O O . SER A 1 155 ? 6.908 8.254 -45.278 1.00 38.53 155 SER A O 1
ATOM 1296 N N . THR A 1 156 ? 9.018 8.132 -44.490 1.00 44.88 156 THR A N 1
ATOM 1297 C CA . THR A 1 156 ? 8.753 8.453 -43.089 1.00 44.88 156 THR A CA 1
ATOM 1298 C C . THR A 1 156 ? 7.966 9.755 -42.998 1.00 44.88 156 THR A C 1
ATOM 1300 O O . THR A 1 156 ? 8.465 10.814 -43.379 1.00 44.88 156 THR A O 1
ATOM 1303 N N . ILE A 1 157 ? 6.742 9.670 -42.477 1.00 39.00 157 ILE A N 1
ATOM 1304 C CA . ILE A 1 157 ? 6.007 10.819 -41.954 1.00 39.00 157 ILE A CA 1
ATOM 1305 C C . ILE A 1 157 ? 6.740 11.216 -40.672 1.00 39.00 157 ILE A C 1
ATOM 1307 O O . ILE A 1 157 ? 6.470 10.700 -39.593 1.00 39.00 157 ILE A O 1
ATOM 1311 N N . GLY A 1 158 ? 7.765 12.043 -40.832 1.00 41.97 158 GLY A N 1
ATOM 1312 C CA . GLY A 1 158 ? 8.487 12.681 -39.748 1.00 41.97 158 GLY A CA 1
ATOM 1313 C C . GLY A 1 158 ? 8.262 14.183 -39.815 1.00 41.97 158 GLY A C 1
ATOM 1314 O O . GLY A 1 158 ? 8.283 14.756 -40.904 1.00 41.97 158 GLY A O 1
ATOM 1315 N N . ASN A 1 159 ? 8.122 14.776 -38.631 1.00 37.69 159 ASN A N 1
ATOM 1316 C CA . ASN A 1 159 ? 8.118 16.205 -38.308 1.00 37.69 159 ASN A CA 1
ATOM 1317 C C . ASN A 1 159 ? 6.735 16.852 -38.210 1.00 37.69 159 ASN A C 1
ATOM 1319 O O . ASN A 1 159 ? 6.266 17.529 -39.120 1.00 37.69 159 ASN A O 1
ATOM 1323 N N . LEU A 1 160 ? 6.153 16.733 -37.019 1.00 31.77 160 LEU A N 1
ATOM 1324 C CA . LEU A 1 160 ? 5.492 17.866 -36.388 1.00 31.77 160 LEU A CA 1
ATOM 1325 C C . LEU A 1 160 ? 6.196 18.095 -35.050 1.00 31.77 160 LEU A C 1
ATOM 1327 O O . LEU A 1 160 ? 6.008 17.346 -34.094 1.00 31.77 160 LEU A O 1
ATOM 1331 N N . GLU A 1 161 ? 7.073 19.097 -35.038 1.00 43.09 161 GLU A N 1
ATOM 1332 C CA . GLU A 1 161 ? 7.379 19.849 -33.825 1.00 43.09 161 GLU A CA 1
ATOM 1333 C C . GLU A 1 161 ? 6.048 20.352 -33.258 1.00 43.09 161 GLU A C 1
ATOM 1335 O O . GLU A 1 161 ? 5.274 20.967 -33.992 1.00 43.09 161 GLU A O 1
ATOM 1340 N N . TYR A 1 162 ? 5.774 20.099 -31.980 1.00 31.33 162 TYR A N 1
ATOM 1341 C CA . TYR A 1 162 ? 4.808 20.905 -31.248 1.00 31.33 162 TYR A CA 1
ATOM 1342 C C . TYR A 1 162 ? 5.373 21.296 -29.892 1.00 31.33 162 TYR A C 1
ATOM 1344 O O . TYR A 1 162 ? 5.682 20.458 -29.042 1.00 31.33 162 TYR A O 1
ATOM 1352 N N . ASP A 1 163 ? 5.520 22.612 -29.781 1.00 28.62 163 ASP A N 1
ATOM 1353 C CA . ASP A 1 163 ? 5.700 23.394 -28.577 1.00 28.62 163 ASP A CA 1
ATOM 1354 C C . ASP A 1 163 ? 4.633 23.091 -27.517 1.00 28.62 163 ASP A C 1
ATOM 1356 O O . ASP A 1 163 ? 3.512 22.663 -27.789 1.00 28.62 163 ASP A O 1
ATOM 1360 N N . VAL A 1 164 ? 5.041 23.368 -26.286 1.00 44.19 164 VAL A N 1
ATOM 1361 C CA . VAL A 1 164 ? 4.254 23.443 -25.057 1.00 44.19 164 VAL A CA 1
ATOM 1362 C C . VAL A 1 164 ? 2.996 24.298 -25.252 1.00 44.19 164 VAL A C 1
ATOM 1364 O O . VAL A 1 164 ? 3.137 25.454 -25.622 1.00 44.19 164 VAL A O 1
ATOM 1367 N N . GLU A 1 165 ? 1.809 23.781 -24.917 1.00 32.34 165 GLU A N 1
ATOM 1368 C CA . GLU A 1 165 ? 0.789 24.470 -24.101 1.00 32.34 165 GLU A CA 1
ATOM 1369 C C . GLU A 1 165 ? -0.461 23.593 -23.878 1.00 32.34 165 GLU A C 1
ATOM 1371 O O . GLU A 1 165 ? -0.856 22.794 -24.718 1.00 32.34 165 GLU A O 1
ATOM 1376 N N . GLU A 1 166 ? -0.997 23.722 -22.663 1.00 42.09 166 GLU A N 1
ATOM 1377 C CA . GLU A 1 166 ? -2.324 23.358 -22.151 1.00 42.09 166 GLU A CA 1
ATOM 1378 C C . GLU A 1 166 ? -3.336 22.704 -23.114 1.00 42.09 166 GLU A C 1
ATOM 1380 O O . GLU A 1 166 ? -3.824 23.358 -24.023 1.00 42.09 166 GLU A O 1
ATOM 1385 N N . GLU A 1 167 ? -3.834 21.502 -22.783 1.00 34.94 167 GLU A N 1
ATOM 1386 C CA . GLU A 1 167 ? -5.291 21.307 -22.719 1.00 34.94 167 GLU A CA 1
ATOM 1387 C C . GLU A 1 167 ? -5.719 20.076 -21.904 1.00 34.94 167 GLU A C 1
ATOM 1389 O O . GLU A 1 167 ? -5.126 18.998 -21.895 1.00 34.94 167 GLU A O 1
ATOM 1394 N N . ILE A 1 168 ? -6.776 20.315 -21.144 1.00 41.72 168 ILE A N 1
ATOM 1395 C CA . ILE A 1 168 ? -7.449 19.453 -20.186 1.00 41.72 168 ILE A CA 1
ATOM 1396 C C . ILE A 1 168 ? -8.560 18.689 -20.934 1.00 41.72 168 ILE A C 1
ATOM 1398 O O . ILE A 1 168 ? -9.250 19.293 -21.741 1.00 41.72 168 ILE A O 1
ATOM 1402 N N . ILE A 1 169 ? -8.794 17.416 -20.561 1.00 43.09 169 ILE A N 1
ATOM 1403 C CA . ILE A 1 169 ? -9.915 16.521 -20.961 1.00 43.09 169 ILE A CA 1
ATOM 1404 C C . ILE A 1 169 ? -9.728 15.796 -22.305 1.00 43.09 169 ILE A C 1
ATOM 1406 O O . ILE A 1 169 ? -10.047 16.377 -23.324 1.00 43.09 169 ILE A O 1
ATOM 1410 N N . ASP A 1 170 ? -9.399 14.486 -22.289 1.00 44.16 170 ASP A N 1
ATOM 1411 C CA . ASP A 1 170 ? -10.202 13.507 -23.057 1.00 44.16 170 ASP A CA 1
ATOM 1412 C C . ASP A 1 170 ? -9.982 12.000 -22.762 1.00 44.16 170 ASP A C 1
ATOM 1414 O O . ASP A 1 170 ? -9.591 11.201 -23.610 1.00 44.16 170 ASP A O 1
ATOM 1418 N N . LYS A 1 171 ? -10.297 11.531 -21.546 1.00 49.00 171 LYS A N 1
ATOM 1419 C CA . LYS A 1 171 ? -10.439 10.071 -21.319 1.00 49.00 171 LYS A CA 1
ATOM 1420 C C . LYS A 1 171 ? -11.762 9.501 -21.868 1.00 49.00 171 LYS A C 1
ATOM 1422 O O . LYS A 1 171 ? -11.963 8.295 -21.799 1.00 49.00 171 LYS A O 1
ATOM 1427 N N . GLY A 1 172 ? -12.662 10.345 -22.384 1.00 46.84 172 GLY A N 1
ATOM 1428 C CA . GLY A 1 172 ? -13.982 9.944 -22.882 1.00 46.84 172 GLY A CA 1
ATOM 1429 C C . GLY A 1 172 ? -14.024 9.655 -24.384 1.00 46.84 172 GLY A C 1
ATOM 1430 O O . GLY A 1 172 ? -14.767 8.764 -24.800 1.00 46.84 172 GLY A O 1
ATOM 1431 N N . TYR A 1 173 ? -13.229 10.356 -25.198 1.00 47.25 173 TYR A N 1
ATOM 1432 C CA . TYR A 1 173 ? -13.233 10.163 -26.654 1.00 47.25 173 TYR A CA 1
ATOM 1433 C C . TYR A 1 173 ? -12.695 8.796 -27.091 1.00 47.25 173 TYR A C 1
ATOM 1435 O O . TYR A 1 173 ? -13.329 8.128 -27.906 1.00 47.25 173 TYR A O 1
ATOM 1443 N N . HIS A 1 174 ? -11.601 8.316 -26.491 1.00 58.66 174 HIS A N 1
ATOM 1444 C CA . HIS A 1 174 ? -10.991 7.047 -26.909 1.00 58.66 174 HIS A CA 1
ATOM 1445 C C . HIS A 1 174 ? -11.833 5.805 -26.574 1.00 58.66 174 HIS A C 1
ATOM 1447 O O . HIS A 1 174 ? -11.797 4.823 -27.312 1.00 58.66 174 HIS A O 1
ATOM 1453 N N . GLU A 1 175 ? -12.619 5.818 -25.491 1.00 65.75 175 GLU A N 1
ATOM 1454 C CA . GLU A 1 175 ? -13.482 4.674 -25.154 1.00 65.75 175 GLU A CA 1
ATOM 1455 C C . GLU A 1 175 ? -14.637 4.538 -26.158 1.00 65.75 175 GLU A C 1
ATOM 1457 O O . GLU A 1 175 ? -14.964 3.429 -26.583 1.00 65.75 175 GLU A O 1
ATOM 1462 N N . ASN A 1 176 ? -15.227 5.657 -26.585 1.00 67.69 176 ASN A N 1
ATOM 1463 C CA . ASN A 1 176 ? -16.325 5.635 -27.551 1.00 67.69 176 ASN A CA 1
ATOM 1464 C C . ASN A 1 176 ? -15.854 5.209 -28.949 1.00 67.69 176 ASN A C 1
ATOM 1466 O O . ASN A 1 176 ? -16.520 4.383 -29.567 1.00 67.69 176 ASN A O 1
ATOM 1470 N N . GLU A 1 177 ? -14.688 5.671 -29.401 1.00 74.88 177 GLU A N 1
ATOM 1471 C CA . GLU A 1 177 ? -14.111 5.297 -30.703 1.00 74.88 177 GLU A CA 1
ATOM 14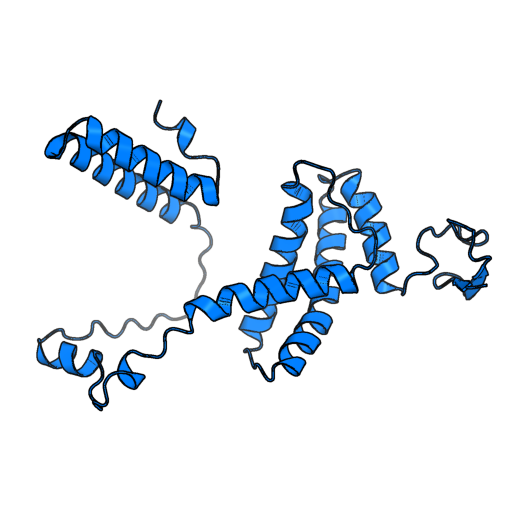72 C C . GLU A 1 177 ? -13.790 3.790 -30.788 1.00 74.88 177 GLU A C 1
ATOM 1474 O O . GLU A 1 177 ? -14.075 3.116 -31.786 1.00 74.88 177 GLU A O 1
ATOM 1479 N N . VAL A 1 178 ? -13.274 3.217 -29.694 1.00 75.50 178 VAL A N 1
ATOM 1480 C CA . VAL A 1 178 ? -13.024 1.772 -29.588 1.00 75.50 178 VAL A CA 1
ATOM 1481 C C . VAL A 1 178 ? -14.338 0.984 -29.584 1.00 75.50 178 VAL A C 1
ATOM 1483 O O . VAL A 1 178 ? -14.446 -0.043 -30.261 1.00 75.50 178 VAL A O 1
ATOM 1486 N N . LEU A 1 179 ? -15.359 1.449 -28.857 1.00 79.19 179 LEU A N 1
ATOM 1487 C CA . LEU A 1 179 ? -16.669 0.791 -28.817 1.00 79.19 179 LEU A CA 1
ATOM 1488 C C . LEU A 1 179 ? -17.397 0.850 -30.168 1.00 79.19 179 LEU A C 1
ATOM 1490 O O . LEU A 1 179 ? -18.033 -0.136 -30.554 1.00 79.19 179 LEU A O 1
ATOM 1494 N N . GLU A 1 180 ? -17.286 1.960 -30.896 1.00 83.38 180 GLU A N 1
ATOM 1495 C CA . GLU A 1 180 ? -17.820 2.097 -32.255 1.00 83.38 180 GLU A CA 1
ATOM 1496 C C . GLU A 1 180 ? -17.133 1.123 -33.215 1.00 83.38 180 GLU A C 1
ATOM 1498 O O . GLU A 1 180 ? -17.814 0.337 -33.878 1.00 83.38 180 GLU A O 1
ATOM 1503 N N . SER A 1 181 ? -15.800 1.054 -33.181 1.00 83.81 181 SER A N 1
ATOM 1504 C CA . SER A 1 181 ? -15.018 0.114 -33.998 1.00 83.81 181 SER A CA 1
ATOM 1505 C C . SER A 1 181 ? -15.406 -1.353 -33.746 1.00 83.81 181 SER A C 1
ATOM 1507 O O . SER A 1 181 ? -15.547 -2.153 -34.676 1.00 83.81 181 SER A O 1
ATOM 1509 N N . ILE A 1 182 ? -15.639 -1.726 -32.482 1.00 86.44 182 ILE A N 1
ATOM 1510 C CA . ILE A 1 182 ? -16.092 -3.078 -32.108 1.00 86.44 182 ILE A CA 1
ATOM 1511 C C . ILE A 1 182 ? -17.511 -3.347 -32.620 1.00 86.44 182 ILE A C 1
ATOM 1513 O O . ILE A 1 182 ? -17.794 -4.439 -33.122 1.00 86.44 182 ILE A O 1
ATOM 1517 N N . SER A 1 183 ? -18.406 -2.365 -32.507 1.00 87.12 183 SER A N 1
ATOM 1518 C CA . SER A 1 183 ? -19.781 -2.469 -33.000 1.00 87.12 183 SER A CA 1
ATOM 1519 C C . SER A 1 183 ? -19.811 -2.716 -34.512 1.00 87.12 183 SER A C 1
ATOM 1521 O O . SER A 1 183 ? -20.478 -3.644 -34.983 1.00 87.12 183 SER A O 1
ATOM 1523 N N . GLU A 1 184 ? -19.022 -1.963 -35.279 1.00 89.44 184 GLU A N 1
ATOM 1524 C CA . GLU A 1 184 ? -18.911 -2.128 -36.731 1.00 89.44 184 GLU A CA 1
ATOM 1525 C C . GLU A 1 184 ? -18.346 -3.495 -37.129 1.00 89.44 184 GLU A C 1
ATOM 1527 O O . GLU A 1 184 ? -18.863 -4.149 -38.048 1.00 89.44 184 GLU A O 1
ATOM 1532 N N . ALA A 1 185 ? -17.331 -3.976 -36.405 1.00 87.50 185 ALA A N 1
ATOM 1533 C CA . ALA A 1 185 ? -16.769 -5.305 -36.613 1.00 87.50 185 ALA A CA 1
ATOM 1534 C C . ALA A 1 185 ? -17.821 -6.401 -36.369 1.00 87.50 185 ALA A C 1
ATOM 1536 O O . ALA A 1 185 ? -18.000 -7.288 -37.207 1.00 87.50 185 ALA A O 1
ATOM 1537 N N . LEU A 1 186 ? -18.587 -6.309 -35.278 1.00 88.81 186 LEU A N 1
ATOM 1538 C CA . LEU A 1 186 ? -19.652 -7.262 -34.953 1.00 88.81 186 LEU A CA 1
ATOM 1539 C C . LEU A 1 186 ? -20.785 -7.250 -35.991 1.00 88.81 186 LEU A C 1
ATOM 1541 O O . LEU A 1 186 ? -21.260 -8.313 -36.404 1.00 88.81 186 LEU A O 1
ATOM 1545 N N . ILE A 1 187 ? -21.193 -6.070 -36.472 1.00 89.44 187 ILE A N 1
ATOM 1546 C CA . ILE A 1 187 ? -22.177 -5.939 -37.560 1.00 89.44 187 ILE A CA 1
ATOM 1547 C C . ILE A 1 187 ? -21.648 -6.595 -38.840 1.00 89.44 187 ILE A C 1
ATOM 1549 O O . ILE A 1 187 ? -22.390 -7.297 -39.536 1.00 89.44 187 ILE A O 1
ATOM 1553 N N . THR A 1 188 ? -20.366 -6.403 -39.145 1.00 90.94 188 THR A N 1
ATOM 1554 C CA . THR A 1 188 ? -19.720 -6.980 -40.329 1.00 90.94 188 THR A CA 1
ATOM 1555 C C . THR A 1 188 ? -19.654 -8.502 -40.248 1.00 90.94 188 THR A C 1
ATOM 1557 O O . THR A 1 188 ? -20.018 -9.174 -41.216 1.00 90.94 188 THR A O 1
ATOM 1560 N N . VAL A 1 189 ? -19.279 -9.060 -39.093 1.00 87.94 189 VAL A N 1
ATOM 1561 C CA . VAL A 1 189 ? -19.281 -10.512 -38.849 1.00 87.94 189 VAL A CA 1
ATOM 1562 C C . VAL A 1 189 ? -20.693 -11.074 -38.993 1.00 87.94 189 VAL A C 1
ATOM 1564 O O . VAL A 1 189 ? -20.894 -12.043 -39.722 1.00 87.94 189 VAL A O 1
ATOM 1567 N N . LYS A 1 190 ? -21.702 -10.420 -38.404 1.00 90.12 190 LYS A N 1
ATOM 1568 C CA . LYS A 1 190 ? -23.103 -10.846 -38.530 1.00 90.12 190 LYS A CA 1
ATOM 1569 C C . LYS A 1 190 ? -23.574 -10.885 -39.985 1.00 90.12 190 LYS A C 1
ATOM 1571 O O . LYS A 1 190 ? -24.274 -11.820 -40.366 1.00 90.12 190 LYS A O 1
ATOM 1576 N N . LYS A 1 191 ? -23.190 -9.892 -40.795 1.00 90.88 191 LYS A N 1
ATOM 1577 C CA . LYS A 1 191 ? -23.549 -9.815 -42.222 1.00 90.88 191 LYS A CA 1
ATOM 1578 C C . LYS A 1 191 ? -22.798 -10.831 -43.088 1.00 90.88 191 LYS A C 1
ATOM 1580 O O . LYS A 1 191 ? -23.398 -11.370 -44.011 1.00 90.88 191 LYS A O 1
ATOM 1585 N N . LYS A 1 192 ? -21.505 -11.064 -42.830 1.00 90.75 192 LYS A N 1
ATOM 1586 C CA . LYS A 1 192 ? -20.637 -11.883 -43.700 1.00 90.75 192 LYS A CA 1
ATOM 1587 C C . LYS A 1 192 ? -20.557 -13.355 -43.296 1.00 90.75 192 LYS A C 1
ATOM 1589 O O . LYS A 1 192 ? -20.524 -14.210 -44.171 1.00 90.75 192 LYS A O 1
ATOM 1594 N N . ALA A 1 193 ? -20.508 -13.639 -41.998 1.00 87.69 193 ALA A N 1
ATOM 1595 C CA . ALA A 1 193 ? -20.300 -14.978 -41.442 1.00 87.69 193 ALA A CA 1
ATOM 1596 C C . ALA A 1 193 ? -21.577 -15.564 -40.801 1.00 87.69 193 ALA A C 1
ATOM 1598 O O . ALA A 1 193 ? -21.704 -16.769 -40.605 1.00 87.69 193 ALA A O 1
ATOM 1599 N N . GLY A 1 194 ? -22.580 -14.720 -40.540 1.00 86.50 194 GLY A N 1
ATOM 1600 C CA . GLY A 1 194 ? -23.878 -15.139 -40.021 1.00 86.50 194 GLY A CA 1
ATOM 1601 C C . GLY A 1 194 ? -23.955 -15.158 -38.492 1.00 86.50 194 GLY A C 1
ATOM 1602 O O . GLY A 1 194 ? -23.043 -14.752 -37.773 1.00 86.50 194 GLY A O 1
ATOM 1603 N N . PHE A 1 195 ? -25.107 -15.594 -37.975 1.00 82.69 195 PHE A N 1
ATOM 1604 C CA . PHE A 1 195 ? -25.449 -15.442 -36.556 1.00 82.69 195 PHE A CA 1
ATOM 1605 C C . PHE A 1 195 ? -24.564 -16.254 -35.606 1.00 82.69 195 PHE A C 1
ATOM 1607 O O . PHE A 1 195 ? -24.264 -15.779 -34.514 1.00 82.69 195 PHE A O 1
ATOM 1614 N N . ARG A 1 196 ? -24.142 -17.461 -35.999 1.00 85.12 196 ARG A N 1
ATOM 1615 C CA . ARG A 1 196 ? -23.316 -18.325 -35.146 1.00 85.12 196 ARG A CA 1
ATOM 1616 C C . ARG A 1 196 ? -21.974 -17.666 -34.827 1.00 85.12 196 ARG A C 1
ATOM 1618 O O . ARG A 1 196 ? -21.608 -17.578 -33.658 1.00 85.12 196 ARG A O 1
ATOM 1625 N N . ASP A 1 197 ? -21.291 -17.169 -35.851 1.00 81.19 197 ASP A N 1
ATOM 1626 C CA . ASP A 1 197 ? -19.972 -16.558 -35.696 1.00 81.19 197 ASP A CA 1
ATOM 1627 C C . ASP A 1 197 ? -20.063 -15.204 -34.990 1.00 81.19 197 ASP A C 1
ATOM 1629 O O . ASP A 1 197 ? -19.234 -14.906 -34.138 1.00 81.19 197 ASP A O 1
ATOM 1633 N N . TYR A 1 198 ? -21.144 -14.449 -35.216 1.00 88.94 198 TYR A N 1
ATOM 1634 C CA . TYR A 1 198 ? -21.449 -13.248 -34.435 1.00 88.94 198 TYR A CA 1
ATOM 1635 C C . TYR A 1 198 ? -21.492 -13.523 -32.923 1.00 88.94 198 TYR A C 1
ATOM 1637 O O . TYR A 1 198 ? -20.868 -12.791 -32.159 1.00 88.94 198 TYR A O 1
ATOM 1645 N N . PHE A 1 199 ? -22.184 -14.579 -32.477 1.00 80.00 199 PHE A N 1
ATOM 1646 C CA . PHE A 1 199 ? -22.267 -14.905 -31.048 1.00 80.00 199 PHE A CA 1
ATOM 1647 C C . PHE A 1 199 ? -20.929 -15.366 -30.465 1.00 80.00 199 PHE A C 1
ATOM 1649 O O . PHE A 1 199 ? -20.617 -15.022 -29.326 1.00 80.00 199 PHE A O 1
ATOM 1656 N N . ILE A 1 200 ? -20.128 -16.105 -31.236 1.00 85.75 200 ILE A N 1
ATOM 1657 C CA . ILE A 1 200 ? -18.788 -16.531 -30.810 1.00 85.75 200 ILE A CA 1
ATOM 1658 C C . ILE A 1 200 ? -17.874 -15.309 -30.654 1.00 85.75 200 ILE A C 1
ATOM 1660 O O . ILE A 1 200 ? -17.222 -15.160 -29.621 1.00 85.75 200 ILE A O 1
ATOM 1664 N N . THR A 1 201 ? -17.866 -14.399 -31.632 1.00 84.00 201 THR A N 1
ATOM 1665 C CA . THR A 1 201 ? -17.083 -13.158 -31.559 1.00 84.00 201 THR A CA 1
ATOM 1666 C C . THR A 1 201 ? -17.564 -12.261 -30.421 1.00 84.00 201 THR A C 1
ATOM 1668 O O . THR A 1 201 ? -16.740 -11.738 -29.678 1.00 84.00 201 THR A O 1
ATOM 1671 N N . LEU A 1 202 ? -18.878 -12.127 -30.220 1.00 86.62 202 LEU A N 1
ATOM 1672 C CA . LEU A 1 202 ? -19.444 -11.360 -29.110 1.00 86.62 202 LEU A CA 1
ATOM 1673 C C . LEU A 1 202 ? -19.036 -11.939 -27.748 1.00 86.62 202 LEU A C 1
ATOM 1675 O O . LEU A 1 202 ? -18.683 -11.178 -26.849 1.00 86.62 202 LEU A O 1
ATOM 1679 N N . ALA A 1 203 ? -19.048 -13.266 -27.595 1.00 79.50 203 ALA A N 1
ATOM 1680 C CA . ALA A 1 203 ? -18.604 -13.929 -26.372 1.00 79.50 203 ALA A CA 1
ATOM 1681 C C . ALA A 1 203 ? -17.107 -13.698 -26.114 1.00 79.50 203 ALA A C 1
ATOM 1683 O O . ALA A 1 203 ? -16.744 -13.336 -24.999 1.00 79.50 203 ALA A O 1
ATOM 1684 N N . ALA A 1 204 ? -16.261 -13.815 -27.143 1.00 80.50 204 ALA A N 1
ATOM 1685 C CA . ALA A 1 204 ? -14.822 -13.567 -27.036 1.00 80.50 204 ALA A CA 1
ATOM 1686 C C . ALA A 1 204 ? -14.504 -12.103 -26.684 1.00 80.50 204 ALA A C 1
ATOM 1688 O O . ALA A 1 204 ? -13.699 -11.836 -25.794 1.00 80.50 204 ALA A O 1
ATOM 1689 N N . VAL A 1 205 ? -15.184 -11.149 -27.328 1.00 82.69 205 VAL A N 1
ATOM 1690 C CA . VAL A 1 205 ? -15.097 -9.719 -26.995 1.00 82.69 205 VAL A CA 1
ATOM 1691 C C . VAL A 1 205 ? -15.550 -9.501 -25.551 1.00 82.69 205 VAL A C 1
ATOM 1693 O O . VAL A 1 205 ? -14.822 -8.918 -24.753 1.00 82.69 205 VAL A O 1
ATOM 1696 N N . SER A 1 206 ? -16.710 -10.033 -25.163 1.00 78.38 206 SER A N 1
ATOM 1697 C CA . SER A 1 206 ? -17.203 -9.915 -23.790 1.00 78.38 206 SER A CA 1
ATOM 1698 C C . SER A 1 206 ? -16.247 -10.532 -22.769 1.00 78.38 206 SER A C 1
ATOM 1700 O O . SER A 1 206 ? -16.155 -10.010 -21.662 1.00 78.38 206 SER A O 1
ATOM 1702 N N . GLU A 1 207 ? -15.551 -11.618 -23.099 1.00 74.81 207 GLU A N 1
ATOM 1703 C CA . GLU A 1 207 ? -14.565 -12.252 -22.223 1.00 74.81 207 GLU A CA 1
ATOM 1704 C C . GLU A 1 207 ? -13.331 -11.359 -22.044 1.00 74.81 207 GLU A C 1
ATOM 1706 O O . GLU A 1 207 ? -12.979 -11.058 -20.899 1.00 74.81 207 GLU A O 1
ATOM 1711 N N . LEU A 1 208 ? -12.780 -10.831 -23.147 1.00 71.12 208 LEU A N 1
ATOM 1712 C CA . LEU A 1 208 ? -11.666 -9.870 -23.161 1.00 71.12 208 LEU A CA 1
ATOM 1713 C C . LEU A 1 208 ? -11.958 -8.633 -22.300 1.00 71.12 208 LEU A C 1
ATOM 1715 O O . LEU A 1 208 ? -11.104 -8.175 -21.537 1.00 71.12 208 LEU A O 1
ATOM 1719 N N . PHE A 1 209 ? -13.190 -8.130 -22.355 1.00 68.69 209 PHE A N 1
ATOM 1720 C CA . PHE A 1 209 ? -13.603 -6.996 -21.533 1.00 68.69 209 PHE A CA 1
ATOM 1721 C C . PHE A 1 209 ? -14.012 -7.396 -20.110 1.00 68.69 209 PHE A C 1
ATOM 1723 O O . PHE A 1 209 ? -13.800 -6.624 -19.179 1.00 68.69 209 PHE A O 1
ATOM 1730 N N . SER A 1 210 ? -14.504 -8.617 -19.876 1.00 58.97 210 SER A N 1
ATOM 1731 C CA . SER A 1 210 ? -14.818 -9.109 -18.524 1.00 58.97 210 SER A CA 1
ATOM 1732 C C . SER A 1 210 ? -13.577 -9.317 -17.653 1.00 58.97 210 SER A C 1
ATOM 1734 O O . SER A 1 210 ? -13.680 -9.245 -16.425 1.00 58.97 210 SER A O 1
ATOM 1736 N N . THR A 1 211 ? -12.411 -9.534 -18.271 1.00 51.19 211 THR A N 1
ATOM 1737 C CA . THR A 1 211 ? -11.128 -9.636 -17.570 1.00 51.19 211 THR A CA 1
ATOM 1738 C C . THR A 1 211 ? -10.585 -8.295 -17.073 1.00 51.19 211 THR A C 1
ATOM 1740 O O . THR A 1 211 ? -9.663 -8.314 -16.257 1.00 51.19 211 THR A O 1
ATOM 1743 N N . LYS A 1 212 ? -11.163 -7.148 -17.479 1.00 50.69 212 LYS A N 1
ATOM 1744 C CA . LYS A 1 212 ? -10.771 -5.829 -16.950 1.00 50.69 212 LYS A CA 1
ATOM 1745 C C . LYS A 1 212 ? -11.905 -4.892 -16.504 1.00 50.69 212 LYS A C 1
ATOM 1747 O O . LYS A 1 212 ? -11.650 -4.165 -15.562 1.00 50.69 212 LYS A O 1
ATOM 1752 N N . ASP A 1 213 ? -13.137 -4.945 -17.021 1.00 49.41 213 ASP A N 1
ATOM 1753 C CA . ASP A 1 213 ? -14.236 -4.082 -16.539 1.00 49.41 213 ASP A CA 1
ATOM 1754 C C . ASP A 1 213 ? -15.647 -4.587 -16.922 1.00 49.41 213 ASP A C 1
ATOM 1756 O O . ASP A 1 213 ? -16.011 -4.740 -18.089 1.00 49.41 213 ASP A O 1
ATOM 1760 N N . ARG A 1 214 ? -16.520 -4.805 -15.925 1.00 42.59 214 ARG A N 1
ATOM 1761 C CA . ARG A 1 214 ? -17.917 -5.258 -16.122 1.00 42.59 214 ARG A CA 1
ATOM 1762 C C . ARG A 1 214 ? -18.873 -4.110 -16.493 1.00 42.59 214 ARG A C 1
ATOM 1764 O O . ARG A 1 214 ? -19.775 -3.795 -15.716 1.00 42.59 214 ARG A O 1
ATOM 1771 N N . LYS A 1 215 ? -18.732 -3.515 -17.683 1.00 48.62 215 LYS A N 1
ATOM 1772 C CA . LYS A 1 215 ? -19.717 -2.535 -18.210 1.00 48.62 215 LYS A CA 1
ATOM 1773 C C . LYS A 1 215 ? -20.321 -2.856 -19.584 1.00 48.62 215 LYS A C 1
ATOM 1775 O O . LYS A 1 215 ? -21.394 -2.345 -19.885 1.00 48.62 215 LYS A O 1
ATOM 1780 N N . ILE A 1 216 ? -19.732 -3.747 -20.384 1.00 48.91 216 ILE A N 1
ATOM 1781 C CA . ILE A 1 216 ? -20.150 -3.930 -21.793 1.00 48.91 216 ILE A CA 1
ATOM 1782 C C . ILE A 1 216 ? -21.446 -4.740 -21.966 1.00 48.91 216 ILE A C 1
ATOM 1784 O O . ILE A 1 216 ? -22.221 -4.483 -22.885 1.00 48.91 216 ILE A O 1
ATOM 1788 N N . ILE A 1 217 ? -21.747 -5.661 -21.047 1.00 43.16 217 ILE A N 1
ATOM 1789 C CA . ILE A 1 217 ? -22.868 -6.609 -21.197 1.00 43.16 217 ILE A CA 1
ATOM 1790 C C . ILE A 1 217 ? -24.248 -5.910 -21.198 1.00 43.16 217 ILE A C 1
ATOM 1792 O O . ILE A 1 217 ? -25.211 -6.459 -21.721 1.00 43.16 217 ILE A O 1
ATOM 1796 N N . TYR A 1 218 ? -24.361 -4.679 -20.686 1.00 41.22 218 TYR A N 1
ATOM 1797 C CA . TYR A 1 218 ? -25.650 -3.980 -20.578 1.00 41.22 218 TYR A CA 1
ATOM 1798 C C . TYR A 1 218 ? -26.017 -3.076 -21.768 1.00 41.22 218 TYR A C 1
ATOM 1800 O O . TYR A 1 218 ? -27.124 -2.550 -21.776 1.00 41.22 218 TYR A O 1
ATOM 1808 N N . ARG A 1 219 ? -25.142 -2.887 -22.771 1.00 42.00 219 ARG A N 1
ATOM 1809 C CA . ARG A 1 219 ? -25.442 -2.032 -23.944 1.00 42.00 219 ARG A CA 1
ATOM 1810 C C . ARG A 1 219 ? -26.000 -2.776 -25.164 1.00 42.00 219 ARG A C 1
ATOM 1812 O O . ARG A 1 219 ? -26.423 -2.118 -26.105 1.00 42.00 219 ARG A O 1
ATOM 1819 N N . PHE A 1 220 ? -26.004 -4.110 -25.158 1.00 40.66 220 PHE A N 1
ATOM 1820 C CA . PHE A 1 220 ? -26.322 -4.924 -26.342 1.00 40.66 220 PHE A CA 1
ATOM 1821 C C . PHE A 1 220 ? -27.530 -5.866 -26.179 1.00 40.66 220 PHE A C 1
ATOM 1823 O O . PHE A 1 220 ? -27.734 -6.726 -27.036 1.00 40.66 220 PHE A O 1
ATOM 1830 N N . ASN A 1 221 ? -28.320 -5.700 -25.112 1.00 36.41 221 ASN A N 1
ATOM 1831 C CA . ASN A 1 221 ? -29.651 -6.311 -24.985 1.00 36.41 221 ASN A CA 1
ATOM 1832 C C . ASN A 1 221 ? -30.741 -5.334 -25.421 1.00 36.41 221 ASN A C 1
ATOM 1834 O O . ASN A 1 221 ? -30.633 -4.149 -25.034 1.00 36.41 221 ASN A O 1
#